Protein AF-0000000072532081 (afdb_homodimer)

Foldseek 3Di:
DLVVQLVVCVVLPHAALLQEPCNVVWKDFPQVFADPVCSCVNHHDDCVSQVPVVFDRDQQASRFQAQNPRGPVSDDGGMGTPPNVSNHRHNPHRHGDPSNVVSSCVSCVVVCVVPPPPD/DLVVQLVVCVVLPHAALQQEPCNVVWKDFPQVFADPVCSCVRHHDDCVSQVPVVFDRDQQASRFQAQNPRGPVSDDGGMGTPPNVSNHRHNPHRHGDPSNVVSSCVSCVVVVVVPPPPD

pLDDT: mean 88.51, std 17.24, range [28.3, 98.94]

Sequence (238 aa):
KRVIMHELGHAIGMVHEHQRYDRDNYITIVRENVRPAVLDQFKKFSRNVVDIGSVPYDYLSIMHYGKSFFSADGFSTTIRTNNPNYQDLIGRTEQLSFIDVKAVNLMYRCNGEEEQPEYKRVIMHELGHAIGMVHEHQRYDRDNYITIVRENVRPAVLDQFKKFSRNVVDIGSVPYDYLSIMHYGKSFFSADGFSTTIRTNNPNYQDLIGRTEQLSFIDVKAVNLMYRCNGEEEQPEY

Secondary structure (DSSP, 8-state):
-HHHHHHHHHHTTPPPGGGSTTGGGTEEE-GGGB-GGGGGGGPPPPTTT---TTS---TT-TTPPPTTTTBSSSSS-SEEESSGGGTTTTT---S--HHHHHHHHHHHHHHHSS-----/-HHHHHHHHHHTTPPPGGGSTTGGGTEEE-GGGB-GGGGGGGPPPPTTT---TTS---TT-TTPPPTTTTBSSSSS-SEEESSGGGTTTTT---S--HHHHHHHHHHHHHHHSS-----

Solvent-accessible surface area (backbone atoms only — not comparable to full-atom values): 13388 Å² total; per-residue (Å²): 108,42,56,52,52,33,49,50,38,48,72,75,66,52,66,50,47,69,21,37,61,68,29,74,80,46,37,42,74,36,64,91,32,34,31,76,94,52,52,72,79,62,49,62,43,58,62,80,78,58,67,50,84,82,56,74,91,50,67,50,22,43,44,20,64,35,27,30,52,64,18,65,80,68,66,44,61,19,42,44,43,68,54,66,87,43,39,88,42,25,40,64,38,60,49,76,32,74,64,44,51,51,46,51,47,54,63,46,46,69,60,41,70,71,62,59,74,84,120,108,40,55,54,51,33,49,50,38,48,72,74,64,52,66,51,47,70,22,38,61,68,28,74,81,47,37,42,74,36,65,90,31,34,32,76,93,53,51,72,79,62,50,63,42,58,61,81,76,58,67,50,83,82,55,74,91,53,65,48,21,42,44,18,63,35,27,31,52,64,17,65,80,68,67,43,60,19,41,42,41,69,54,68,88,42,39,88,43,25,38,64,40,60,49,76,30,74,64,44,51,52,45,51,48,52,64,46,46,69,58,43,71,70,62,58,76,85,122

Structure (mmCIF, N/CA/C/O backbone):
data_AF-0000000072532081-model_v1
#
loop_
_entity.id
_entity.type
_entity.pdbx_description
1 polymer Metalloendopeptidase
#
loop_
_atom_site.group_PDB
_atom_site.id
_atom_site.type_symbol
_atom_site.label_atom_id
_atom_site.label_alt_id
_atom_site.label_comp_id
_atom_site.label_asym_id
_atom_site.label_entity_id
_atom_site.label_seq_id
_atom_site.pdbx_PDB_ins_code
_atom_site.Cartn_x
_atom_site.Cartn_y
_atom_site.Cartn_z
_atom_site.occupancy
_atom_site.B_iso_or_equiv
_atom_site.auth_seq_id
_atom_site.auth_comp_id
_atom_site.auth_asym_id
_atom_site.auth_atom_id
_atom_site.pdbx_PDB_model_num
ATOM 1 N N . LYS A 1 1 ? 4.109 2.334 -10.383 1 78.75 1 LYS A N 1
ATOM 2 C CA . LYS A 1 1 ? 5.461 2.598 -9.898 1 78.75 1 LYS A CA 1
ATOM 3 C C . LYS A 1 1 ? 5.445 3.002 -8.43 1 78.75 1 LYS A C 1
ATOM 5 O O . LYS A 1 1 ? 6.148 2.406 -7.609 1 78.75 1 LYS A O 1
ATOM 10 N N . ARG A 1 2 ? 4.488 3.869 -8 1 90.69 2 ARG A N 1
ATOM 11 C CA . ARG A 1 2 ? 4.492 4.355 -6.625 1 90.69 2 ARG A CA 1
ATOM 12 C C . ARG A 1 2 ? 4.152 3.234 -5.648 1 90.69 2 ARG A C 1
ATOM 14 O O . ARG A 1 2 ? 4.734 3.15 -4.562 1 90.69 2 ARG A O 1
ATOM 21 N N . VAL A 1 3 ? 3.354 2.283 -6.105 1 93.38 3 VAL A N 1
ATOM 22 C CA . VAL A 1 3 ? 2.924 1.219 -5.207 1 93.38 3 VAL A CA 1
ATOM 23 C C . VAL A 1 3 ? 4.121 0.354 -4.82 1 93.38 3 VAL A C 1
ATOM 25 O O . VAL A 1 3 ? 4.27 -0.031 -3.658 1 93.38 3 VAL A O 1
ATOM 28 N N . ILE A 1 4 ? 4.953 0.148 -5.75 1 93 4 ILE A N 1
ATOM 29 C CA . ILE A 1 4 ? 6.109 -0.707 -5.512 1 93 4 ILE A CA 1
ATOM 30 C C . ILE A 1 4 ? 7.008 -0.076 -4.449 1 93 4 ILE A C 1
ATOM 32 O O . ILE A 1 4 ? 7.375 -0.729 -3.471 1 93 4 ILE A O 1
ATOM 36 N N . MET A 1 5 ? 7.344 1.197 -4.605 1 94.25 5 MET A N 1
ATOM 37 C CA . MET A 1 5 ? 8.219 1.893 -3.67 1 94.25 5 MET A CA 1
ATOM 38 C C . MET A 1 5 ? 7.559 2.035 -2.305 1 94.25 5 MET A C 1
ATOM 40 O O . MET A 1 5 ? 8.219 1.894 -1.271 1 94.25 5 MET A O 1
ATOM 44 N N . HIS A 1 6 ? 6.262 2.258 -2.279 1 96.62 6 HIS A N 1
ATOM 45 C CA . HIS A 1 6 ? 5.488 2.383 -1.049 1 96.62 6 HIS A CA 1
ATOM 46 C C . HIS A 1 6 ? 5.496 1.077 -0.259 1 96.62 6 HIS A C 1
ATOM 48 O O . HIS A 1 6 ? 5.785 1.075 0.94 1 96.62 6 HIS A O 1
ATOM 54 N N . GLU A 1 7 ? 5.355 -0.023 -0.985 1 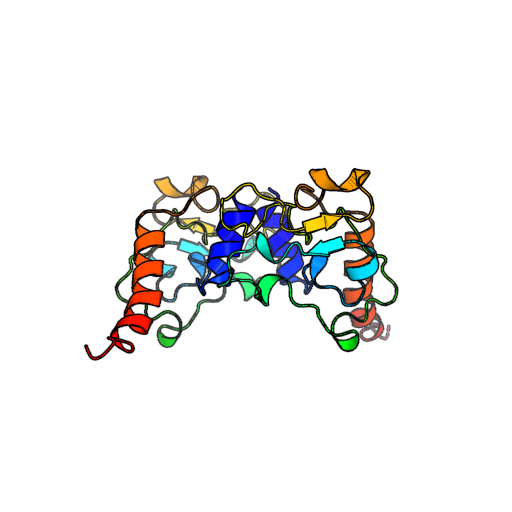95.56 7 GLU A N 1
ATOM 55 C CA . GLU A 1 7 ? 5.379 -1.334 -0.344 1 95.56 7 GLU A CA 1
ATOM 56 C C . GLU A 1 7 ? 6.781 -1.681 0.149 1 95.56 7 GLU A C 1
ATOM 58 O O . GLU A 1 7 ? 6.938 -2.32 1.19 1 95.56 7 GLU A O 1
ATOM 63 N N . LEU A 1 8 ? 7.828 -1.254 -0.619 1 93.56 8 LEU A N 1
ATOM 64 C CA . LEU A 1 8 ? 9.195 -1.46 -0.152 1 93.56 8 LEU A CA 1
ATOM 65 C C . LEU A 1 8 ? 9.445 -0.706 1.149 1 93.56 8 LEU A C 1
ATOM 67 O O . LEU A 1 8 ? 10.109 -1.217 2.049 1 93.56 8 LEU A O 1
ATOM 71 N N . GLY A 1 9 ? 8.891 0.501 1.266 1 93.81 9 GLY A N 1
ATOM 72 C CA . GLY A 1 9 ? 8.953 1.245 2.514 1 93.81 9 GLY A CA 1
ATOM 73 C C . GLY A 1 9 ? 8.336 0.499 3.684 1 93.81 9 GLY A C 1
ATOM 74 O O . GLY A 1 9 ? 8.961 0.371 4.742 1 93.81 9 GLY A O 1
ATOM 75 N N . HIS A 1 10 ? 7.141 -0.1 3.447 1 95 10 HIS A N 1
ATOM 76 C CA . HIS A 1 10 ? 6.512 -0.933 4.465 1 95 10 HIS A CA 1
ATOM 77 C C . HIS A 1 10 ? 7.391 -2.125 4.828 1 95 10 HIS A C 1
ATOM 79 O O . HIS A 1 10 ? 7.574 -2.43 6.008 1 95 10 HIS A O 1
ATOM 85 N N . ALA A 1 11 ? 7.957 -2.738 3.814 1 92.75 11 ALA A N 1
ATOM 86 C CA . ALA A 1 11 ? 8.727 -3.963 3.996 1 92.75 11 ALA A CA 1
ATOM 87 C C . ALA A 1 11 ? 9.969 -3.707 4.848 1 92.75 11 ALA A C 1
ATOM 89 O O . ALA A 1 11 ? 10.398 -4.578 5.609 1 92.75 11 ALA A O 1
ATOM 90 N N . ILE A 1 12 ? 10.492 -2.518 4.809 1 90.69 12 ILE A N 1
ATOM 91 C CA . ILE A 1 12 ? 11.734 -2.266 5.535 1 90.69 12 ILE A CA 1
ATOM 92 C C . ILE A 1 12 ? 11.43 -1.58 6.863 1 90.69 12 ILE A C 1
ATOM 94 O O . ILE A 1 12 ? 12.336 -1.146 7.57 1 90.69 12 ILE A O 1
ATOM 98 N N . GLY A 1 13 ? 10.164 -1.36 7.148 1 90.44 13 GLY A N 1
ATOM 99 C CA . GLY A 1 13 ? 9.797 -0.948 8.492 1 90.44 13 GLY A CA 1
ATOM 100 C C . GLY A 1 13 ? 9.352 0.502 8.57 1 90.44 13 GLY A C 1
ATOM 101 O O . GLY A 1 13 ? 9.094 1.019 9.664 1 90.44 13 GLY A O 1
ATOM 102 N N . MET A 1 14 ? 9.273 1.147 7.473 1 92.12 14 MET A N 1
ATOM 103 C CA . MET A 1 14 ? 8.805 2.531 7.512 1 92.12 14 MET A CA 1
ATOM 104 C C . MET A 1 14 ? 7.32 2.596 7.84 1 92.12 14 MET A C 1
ATOM 106 O O . MET A 1 14 ? 6.547 1.738 7.414 1 92.12 14 MET A O 1
ATOM 110 N N . VAL A 1 15 ? 6.949 3.65 8.586 1 93.56 15 VAL A N 1
ATOM 111 C CA . VAL A 1 15 ? 5.547 3.924 8.875 1 93.56 15 VAL A CA 1
ATOM 112 C C . VAL A 1 15 ? 5.043 5.055 7.98 1 93.56 15 VAL A C 1
ATOM 114 O O . VAL A 1 15 ? 5.84 5.77 7.367 1 93.56 15 VAL A O 1
ATOM 117 N N . HIS A 1 16 ? 3.742 5.137 7.898 1 97.12 16 HIS A N 1
ATOM 118 C CA . HIS A 1 16 ? 3.191 6.254 7.141 1 97.12 16 HIS A CA 1
ATOM 119 C C . HIS A 1 16 ? 3.596 7.59 7.758 1 97.12 16 HIS A C 1
ATOM 121 O O . HIS A 1 16 ? 3.527 7.758 8.977 1 97.12 16 HIS A O 1
ATOM 127 N N . GLU A 1 17 ? 3.916 8.5 6.906 1 97.25 17 GLU A N 1
ATOM 128 C CA . GLU A 1 17 ? 4.43 9.797 7.34 1 97.25 17 GLU A CA 1
ATOM 129 C C . GLU A 1 17 ? 3.383 10.57 8.141 1 97.25 17 GLU A C 1
ATOM 131 O O . GLU A 1 17 ? 3.688 11.125 9.195 1 97.25 17 GLU A O 1
ATOM 136 N N . HIS A 1 18 ? 2.125 10.5 7.719 1 98 18 HIS A N 1
ATOM 137 C CA . HIS A 1 18 ? 1.056 11.273 8.336 1 98 18 HIS A CA 1
ATOM 138 C C . HIS A 1 18 ? 0.699 10.719 9.711 1 98 18 HIS A C 1
ATOM 140 O O . HIS A 1 18 ? -0.065 11.336 10.461 1 98 18 HIS A O 1
ATOM 146 N N . GLN A 1 19 ? 1.275 9.594 10.086 1 97.31 19 GLN A N 1
ATOM 147 C CA . GLN A 1 19 ? 0.963 8.992 11.375 1 97.31 19 GLN A CA 1
ATOM 148 C C . GLN A 1 19 ? 2.049 9.297 12.406 1 97.31 19 GLN A C 1
ATOM 150 O O . GLN A 1 19 ? 1.982 8.836 13.539 1 97.31 19 GLN A O 1
ATOM 155 N N . ARG A 1 20 ? 3.029 9.992 12.016 1 95.25 20 ARG A N 1
ATOM 156 C CA . ARG A 1 20 ? 4.09 10.367 12.953 1 95.25 20 ARG A CA 1
ATOM 157 C C . ARG A 1 20 ? 3.52 11.086 14.164 1 95.25 20 ARG A C 1
ATOM 159 O O . ARG A 1 20 ? 2.525 11.805 14.062 1 95.25 20 ARG A O 1
ATOM 166 N N . TYR A 1 21 ? 4.246 10.938 15.273 1 93.88 21 TYR A N 1
ATOM 167 C CA . TYR A 1 21 ? 3.824 11.555 16.516 1 93.88 21 TYR A CA 1
ATOM 168 C C . TYR A 1 21 ? 3.803 13.078 16.391 1 93.88 21 TYR A C 1
ATOM 170 O O . TYR A 1 21 ? 3.004 13.75 17.047 1 93.88 21 TYR A O 1
ATOM 178 N N . ASP A 1 22 ? 4.645 13.68 15.57 1 94.38 22 ASP A N 1
ATOM 179 C CA . ASP A 1 22 ? 4.793 15.125 15.477 1 94.38 22 ASP A CA 1
ATOM 180 C C . ASP A 1 22 ? 4.047 15.672 14.258 1 94.38 22 ASP A C 1
ATOM 182 O O . ASP A 1 22 ? 4.234 16.828 13.883 1 94.38 22 ASP A O 1
ATOM 186 N N . ARG A 1 23 ? 3.182 14.859 13.656 1 96.56 23 ARG A N 1
ATOM 187 C CA . ARG A 1 23 ? 2.564 15.211 12.383 1 96.56 23 ARG A CA 1
ATOM 188 C C . ARG A 1 23 ? 1.685 16.453 12.523 1 96.56 23 ARG A C 1
ATOM 190 O O . ARG A 1 23 ? 1.489 17.188 11.555 1 96.56 23 ARG A O 1
ATOM 197 N N . ASP A 1 24 ? 1.196 16.797 13.75 1 97.56 24 ASP A N 1
ATOM 198 C CA . ASP A 1 24 ? 0.248 17.891 13.914 1 97.56 24 ASP A CA 1
ATOM 199 C C . ASP A 1 24 ? 0.931 19.25 13.711 1 97.56 24 ASP A C 1
ATOM 201 O O . ASP A 1 24 ? 0.261 20.266 13.539 1 97.56 24 ASP A O 1
ATOM 205 N N . ASN A 1 25 ? 2.234 19.188 13.703 1 97.69 25 ASN A N 1
ATOM 206 C CA . ASN A 1 25 ? 2.977 20.391 13.359 1 97.69 25 ASN A CA 1
ATOM 207 C C . ASN A 1 25 ? 3.012 20.609 11.852 1 97.69 25 ASN A C 1
ATOM 209 O O . ASN A 1 25 ? 3.379 21.703 11.391 1 97.69 25 ASN A O 1
ATOM 213 N N . TYR A 1 26 ? 2.486 19.672 11.07 1 98.56 26 TYR A N 1
ATOM 214 C CA . TYR A 1 26 ? 2.742 19.719 9.641 1 98.56 26 TYR A CA 1
ATOM 215 C C . TYR A 1 26 ? 1.456 19.516 8.852 1 98.56 26 TYR A C 1
ATOM 217 O O . TYR A 1 26 ? 1.327 19.984 7.719 1 98.56 26 TYR A O 1
ATOM 225 N N . ILE A 1 27 ? 0.578 18.75 9.43 1 98.88 27 ILE A N 1
ATOM 226 C CA . ILE A 1 27 ? -0.678 18.469 8.742 1 98.88 27 ILE A CA 1
ATOM 227 C C . ILE A 1 27 ? -1.833 18.516 9.742 1 98.88 27 ILE A C 1
ATOM 229 O O . ILE A 1 27 ? -1.616 18.453 10.953 1 98.88 27 ILE A O 1
ATOM 233 N N . THR A 1 28 ? -3.006 18.656 9.156 1 98.88 28 THR A N 1
ATOM 234 C CA . THR A 1 28 ? -4.273 18.547 9.875 1 98.88 28 THR A CA 1
ATOM 235 C C . THR A 1 28 ? -5.176 17.516 9.203 1 98.88 28 THR A C 1
ATOM 237 O O . THR A 1 28 ? -5.371 17.547 7.984 1 98.88 28 THR A O 1
ATOM 240 N N . ILE A 1 29 ? -5.637 16.609 9.984 1 98.81 29 ILE A N 1
ATOM 241 C CA . ILE A 1 29 ? -6.609 15.648 9.469 1 98.81 29 ILE A CA 1
ATOM 242 C C . ILE A 1 29 ? -8.008 16.266 9.492 1 98.81 29 ILE A C 1
ATOM 244 O O . ILE A 1 29 ? -8.469 16.719 10.547 1 98.81 29 ILE A O 1
ATOM 248 N N . VAL A 1 30 ? -8.633 16.312 8.344 1 98.75 30 VAL A N 1
ATOM 249 C CA . VAL A 1 30 ? -10.016 16.781 8.258 1 98.75 30 VAL A CA 1
ATOM 250 C C . VAL A 1 30 ? -10.969 15.602 8.469 1 98.75 30 VAL A C 1
ATOM 252 O O . VAL A 1 30 ? -11.523 15.062 7.508 1 98.75 30 VAL A O 1
ATOM 255 N N . ARG A 1 31 ? -11.234 15.336 9.68 1 98.12 31 ARG A N 1
ATOM 256 C CA . ARG A 1 31 ? -11.914 14.117 10.094 1 98.12 31 ARG A CA 1
ATOM 257 C C . ARG A 1 31 ? -13.312 14.039 9.508 1 98.12 31 ARG A C 1
ATOM 259 O O . ARG A 1 31 ? -13.797 12.945 9.18 1 98.12 31 ARG A O 1
ATOM 266 N N . GLU A 1 32 ? -13.992 15.156 9.266 1 98.12 32 GLU A N 1
ATOM 267 C CA . GLU A 1 32 ? -15.352 15.188 8.742 1 98.12 32 GLU A CA 1
ATOM 268 C C . GLU A 1 32 ? -15.406 14.641 7.316 1 98.12 32 GLU A C 1
ATOM 270 O O . GLU A 1 32 ? -16.469 14.227 6.848 1 98.12 32 GLU A O 1
ATOM 275 N N . ASN A 1 33 ? -14.258 14.68 6.703 1 98.5 33 ASN A N 1
ATOM 276 C CA . ASN A 1 33 ? -14.211 14.227 5.32 1 98.5 33 ASN A CA 1
ATOM 277 C C . ASN A 1 33 ? -13.781 12.758 5.227 1 98.5 33 ASN A C 1
ATOM 279 O O . ASN A 1 33 ? -13.82 12.164 4.148 1 98.5 33 ASN A O 1
ATOM 283 N N . VAL A 1 34 ? -13.383 12.172 6.324 1 98.06 34 VAL A N 1
ATOM 284 C CA . VAL A 1 34 ? -12.875 10.805 6.332 1 98.06 34 VAL A CA 1
ATOM 285 C C . VAL A 1 34 ? -14.031 9.828 6.508 1 98.06 34 VAL A C 1
ATOM 287 O O . VAL A 1 34 ? -14.945 10.078 7.293 1 98.06 34 VAL A O 1
ATOM 290 N N . ARG A 1 35 ? -13.984 8.758 5.723 1 94.25 35 ARG A N 1
ATOM 291 C CA . ARG A 1 35 ? -14.922 7.664 5.98 1 94.25 35 ARG A CA 1
ATOM 292 C C . ARG A 1 35 ? -14.805 7.18 7.422 1 94.25 35 ARG A C 1
ATOM 294 O O . ARG A 1 35 ? -13.719 6.836 7.883 1 94.25 35 ARG A O 1
ATOM 301 N N . PRO A 1 36 ? -15.883 7.121 8.141 1 94.56 36 PRO A N 1
ATOM 302 C CA . PRO A 1 36 ? -15.82 6.789 9.562 1 94.56 36 PRO A CA 1
ATOM 303 C C . PRO A 1 36 ? -15.156 5.438 9.828 1 94.56 36 PRO A C 1
ATOM 305 O O . PRO A 1 36 ? -14.391 5.297 10.789 1 94.56 36 PRO A O 1
ATOM 308 N N . ALA A 1 37 ? -15.336 4.48 8.953 1 91.62 37 ALA A N 1
ATOM 309 C CA . ALA A 1 37 ? -14.883 3.107 9.164 1 91.62 37 ALA A CA 1
ATOM 310 C C . ALA A 1 37 ? -13.359 3.016 9.109 1 91.62 37 ALA A C 1
ATOM 312 O O . ALA A 1 37 ? -12.773 2.018 9.539 1 91.62 37 ALA A O 1
ATOM 313 N N . VAL A 1 38 ? -12.758 4.121 8.609 1 95.75 38 VAL A N 1
ATOM 314 C CA . VAL A 1 38 ? -11.312 3.986 8.406 1 95.75 38 VAL A CA 1
ATOM 315 C C . VAL A 1 38 ? -10.586 5.141 9.094 1 95.75 38 VAL A C 1
ATOM 317 O O . VAL A 1 38 ? -9.469 5.492 8.719 1 95.75 38 VAL A O 1
ATOM 320 N N . LEU A 1 39 ? -11.164 5.746 10.055 1 96.69 39 LEU A N 1
ATOM 321 C CA . LEU A 1 39 ? -10.562 6.855 10.789 1 96.69 39 LEU A CA 1
ATOM 322 C C . LEU A 1 39 ? -9.273 6.418 11.477 1 96.69 39 LEU A C 1
ATOM 324 O O . LEU A 1 39 ? -8.359 7.219 11.656 1 96.69 39 LEU A O 1
ATOM 328 N N . ASP A 1 40 ? -9.18 5.16 11.789 1 96.06 40 ASP A N 1
ATOM 329 C CA . ASP A 1 40 ? -8.008 4.633 12.477 1 96.06 40 ASP A CA 1
ATOM 330 C C . ASP A 1 40 ? -6.766 4.715 11.594 1 96.06 40 ASP A C 1
ATOM 332 O O . ASP A 1 40 ? -5.641 4.668 12.094 1 96.06 40 ASP A O 1
ATOM 336 N N . GLN A 1 41 ? -6.965 4.828 10.328 1 97.12 41 GLN A N 1
ATOM 337 C CA . GLN A 1 41 ? -5.852 4.961 9.391 1 97.12 41 GLN A CA 1
ATOM 338 C C . GLN A 1 41 ? -5.113 6.277 9.602 1 97.12 41 GLN A C 1
ATOM 340 O O . GLN A 1 41 ? -4.016 6.473 9.07 1 97.12 41 GLN A O 1
ATOM 345 N N . PHE A 1 42 ? -5.652 7.156 10.422 1 98.19 42 PHE A N 1
ATOM 346 C CA . PHE A 1 42 ? -5.051 8.469 10.641 1 98.19 42 PHE A CA 1
ATOM 347 C C . PHE A 1 42 ? -4.59 8.617 12.086 1 98.19 42 PHE A C 1
ATOM 349 O O . PHE A 1 42 ? -4.223 9.711 12.516 1 98.19 42 PHE A O 1
ATOM 356 N N . LYS A 1 43 ? -4.594 7.547 12.82 1 97.06 43 LYS A N 1
ATOM 357 C CA . LYS A 1 43 ? -4.102 7.594 14.195 1 97.06 43 LYS A CA 1
ATOM 358 C C . LYS A 1 43 ? -2.592 7.812 14.227 1 97.06 43 LYS A C 1
ATOM 360 O O . LYS A 1 43 ? -1.859 7.27 13.398 1 97.06 43 LYS A O 1
ATOM 365 N N . LYS A 1 44 ? -2.148 8.5 15.281 1 95.88 44 LYS A N 1
ATOM 366 C CA . LYS A 1 44 ? -0.723 8.766 15.445 1 95.88 44 LYS A CA 1
ATOM 367 C C . LYS A 1 44 ? -0.035 7.613 16.172 1 95.88 44 LYS A C 1
ATOM 369 O O . LYS A 1 44 ? -0.635 6.973 17.047 1 95.88 44 LYS A O 1
ATOM 374 N N . PHE A 1 45 ? 1.151 7.496 15.758 1 92.69 45 PHE A N 1
ATOM 375 C CA . PHE A 1 45 ? 2.016 6.641 16.562 1 92.69 45 PHE A CA 1
ATOM 376 C C . PHE A 1 45 ? 2.578 7.406 17.75 1 92.69 45 PHE A C 1
ATOM 378 O O . PHE A 1 45 ? 2.695 8.633 17.719 1 92.69 45 PHE A O 1
ATOM 385 N N . SER A 1 46 ? 2.863 6.637 18.781 1 88.31 46 SER A N 1
ATOM 386 C CA . SER A 1 46 ? 3.555 7.234 19.906 1 88.31 46 SER A CA 1
ATOM 387 C C . SER A 1 46 ? 5.012 7.531 19.578 1 88.31 46 SER A C 1
ATOM 389 O O . SER A 1 46 ? 5.555 6.996 18.609 1 88.31 46 SER A O 1
ATOM 391 N N . ARG A 1 47 ? 5.625 8.336 20.312 1 83.44 47 ARG A N 1
ATOM 392 C CA . ARG A 1 47 ? 7.008 8.742 20.094 1 83.44 47 ARG A CA 1
ATOM 393 C C . ARG A 1 47 ? 7.945 7.543 20.125 1 83.44 47 ARG A C 1
ATOM 395 O O . ARG A 1 47 ? 8.969 7.523 19.438 1 83.44 47 ARG A O 1
ATOM 402 N N . ASN A 1 48 ? 7.711 6.543 20.812 1 73.25 48 ASN A N 1
ATOM 403 C CA . ASN A 1 48 ? 8.594 5.398 21 1 73.25 48 ASN A CA 1
ATOM 404 C C . ASN A 1 48 ? 8.609 4.496 19.766 1 73.25 48 ASN A C 1
ATOM 406 O O . ASN A 1 48 ? 9.555 3.734 19.562 1 73.25 48 ASN A O 1
ATOM 410 N N . VAL A 1 49 ? 7.676 4.535 18.984 1 60.06 49 VAL A N 1
ATOM 411 C CA . VAL A 1 49 ? 7.582 3.637 17.844 1 60.06 49 VAL A CA 1
ATOM 412 C C . VAL A 1 49 ? 8.508 4.121 16.719 1 60.06 49 VAL A C 1
ATOM 414 O O . VAL A 1 49 ? 9.109 3.311 16.016 1 60.06 49 VAL A O 1
ATOM 417 N N . VAL A 1 50 ? 8.555 5.371 16.562 1 58 50 VAL A N 1
ATOM 418 C CA . VAL A 1 50 ? 9.391 5.855 15.469 1 58 50 VAL A CA 1
ATOM 419 C C . VAL A 1 50 ? 10.477 6.777 16.016 1 58 50 VAL A C 1
ATOM 421 O O . VAL A 1 50 ? 10.195 7.91 16.406 1 58 50 VAL A O 1
ATOM 424 N N . ASP A 1 51 ? 11.211 6.227 16.859 1 53.09 51 ASP A N 1
ATOM 425 C CA . ASP A 1 51 ? 12.234 7.121 17.391 1 53.09 51 ASP A CA 1
ATOM 426 C C . ASP A 1 51 ? 13.164 7.617 16.281 1 53.09 51 ASP A C 1
ATOM 428 O O . ASP A 1 51 ? 14.305 7.172 16.172 1 53.09 51 ASP A O 1
ATOM 432 N N . ILE A 1 52 ? 12.523 7.957 15.195 1 58.12 52 ILE A N 1
ATOM 433 C CA . ILE A 1 52 ? 13.516 8.523 14.289 1 58.12 52 ILE A CA 1
ATOM 434 C C . ILE A 1 52 ? 13.781 9.977 14.656 1 58.12 52 ILE A C 1
ATOM 436 O O . ILE A 1 52 ? 13.469 10.891 13.891 1 58.12 52 ILE A O 1
ATOM 440 N N . GLY A 1 53 ? 13.828 10.25 15.922 1 58.91 53 GLY A N 1
ATOM 441 C CA . GLY A 1 53 ? 13.945 11.617 16.422 1 58.91 53 GLY A CA 1
ATOM 442 C C . GLY A 1 53 ? 14.852 12.484 15.578 1 58.91 53 GLY A C 1
ATOM 443 O O . GLY A 1 53 ? 14.688 13.703 15.531 1 58.91 53 GLY A O 1
ATOM 444 N N . SER A 1 54 ? 15.547 11.82 14.703 1 76.38 54 SER A N 1
ATOM 445 C CA . SER A 1 54 ? 16.469 12.719 14.016 1 76.38 54 SER A CA 1
ATOM 446 C C . SER A 1 54 ? 16.031 12.953 12.57 1 76.38 54 SER A C 1
ATOM 448 O O . SER A 1 54 ? 16.625 13.766 11.859 1 76.38 54 SER A O 1
ATOM 450 N N . VAL A 1 55 ? 14.93 12.461 12.188 1 89.38 55 VAL A N 1
ATOM 451 C CA . VAL A 1 55 ? 14.508 12.648 10.805 1 89.38 55 VAL A CA 1
ATOM 452 C C . VAL A 1 55 ? 13.336 13.625 10.75 1 89.38 55 VAL A C 1
ATOM 454 O O . VAL A 1 55 ? 12.336 13.43 11.445 1 89.38 55 VAL A O 1
ATOM 457 N N . PRO A 1 56 ? 13.477 14.711 9.977 1 93.56 56 PRO A N 1
ATOM 458 C CA . PRO A 1 56 ? 12.375 15.68 9.898 1 93.56 56 PRO A CA 1
ATOM 459 C C . PRO A 1 56 ? 11.148 15.117 9.18 1 93.56 56 PRO A C 1
ATOM 461 O O . PRO A 1 56 ? 11.25 14.141 8.445 1 93.56 56 PRO A O 1
ATOM 464 N N . TYR A 1 57 ? 10.039 15.742 9.5 1 96.38 57 TYR A N 1
ATOM 465 C CA . TYR A 1 57 ? 8.828 15.406 8.766 1 96.38 57 TYR A CA 1
ATOM 466 C C . TYR A 1 57 ? 9.008 15.641 7.27 1 96.38 57 TYR A C 1
ATOM 468 O O . TYR A 1 57 ? 9.57 16.656 6.859 1 96.38 57 TYR A O 1
ATOM 476 N N . ASP A 1 58 ? 8.484 14.727 6.414 1 98.06 58 ASP A N 1
ATOM 477 C CA . ASP A 1 58 ? 8.734 14.758 4.977 1 98.06 58 ASP A CA 1
ATOM 478 C C . ASP A 1 58 ? 7.422 14.734 4.191 1 98.06 58 ASP A C 1
ATOM 480 O O . ASP A 1 58 ? 6.871 13.664 3.926 1 98.06 58 ASP A O 1
ATOM 484 N N . TYR A 1 59 ? 7 15.922 3.689 1 98.69 59 TYR A N 1
ATOM 485 C CA . TYR A 1 59 ? 5.793 16 2.873 1 98.69 59 TYR A CA 1
ATOM 486 C C . TYR A 1 59 ? 5.922 15.133 1.626 1 98.69 59 TYR A C 1
ATOM 488 O O . TYR A 1 59 ? 4.922 14.664 1.083 1 98.69 59 TYR A O 1
ATOM 496 N N . LEU A 1 60 ? 7.082 14.875 1.236 1 98.31 60 LEU A N 1
ATOM 497 C CA . LEU A 1 60 ? 7.309 14.203 -0.038 1 98.31 60 LEU A CA 1
ATOM 498 C C . LEU A 1 60 ? 7.68 12.742 0.18 1 98.31 60 LEU A C 1
ATOM 500 O O . LEU A 1 60 ? 8.133 12.062 -0.749 1 98.31 60 LEU A O 1
ATOM 504 N N . SER A 1 61 ? 7.504 12.297 1.389 1 98.19 61 SER A N 1
ATOM 505 C CA . SER A 1 61 ? 7.781 10.891 1.684 1 98.19 61 SER A CA 1
ATOM 506 C C . SER A 1 61 ? 6.949 9.969 0.802 1 98.19 61 SER A C 1
ATOM 508 O O . SER A 1 61 ? 5.758 10.203 0.595 1 98.19 61 SER A O 1
ATOM 510 N N . ILE A 1 62 ? 7.578 8.906 0.349 1 97.69 62 ILE A N 1
ATOM 511 C CA . ILE A 1 62 ? 6.898 7.844 -0.383 1 97.69 62 ILE A CA 1
ATOM 512 C C . ILE A 1 62 ? 5.812 7.223 0.497 1 97.69 62 ILE A C 1
ATOM 514 O O . ILE A 1 62 ? 4.895 6.574 -0.006 1 97.69 62 ILE A O 1
ATOM 518 N N . MET A 1 63 ? 5.902 7.492 1.796 1 97.94 63 MET A N 1
ATOM 519 C CA . MET A 1 63 ? 4.988 6.871 2.75 1 97.94 63 MET A CA 1
ATOM 520 C C . MET A 1 63 ? 3.859 7.824 3.125 1 97.94 63 MET A C 1
ATOM 522 O O . MET A 1 63 ? 3.051 7.523 4.004 1 97.94 63 MET A O 1
ATOM 526 N N . HIS A 1 64 ? 3.793 8.945 2.535 1 98.5 64 HIS A N 1
ATOM 527 C CA . HIS A 1 64 ? 2.725 9.891 2.832 1 98.5 64 HIS A CA 1
ATOM 528 C C . HIS A 1 64 ? 1.473 9.586 2.02 1 98.5 64 HIS A C 1
ATOM 530 O O . HIS A 1 64 ? 1.556 9.336 0.815 1 98.5 64 HIS A O 1
ATOM 536 N N . TYR A 1 65 ? 0.361 9.625 2.74 1 98.25 65 TYR A N 1
ATOM 537 C CA . TYR A 1 65 ? -0.908 9.562 2.021 1 98.25 65 TYR A CA 1
ATOM 538 C C . TYR A 1 65 ? -1.133 10.828 1.203 1 98.25 65 TYR A C 1
ATOM 540 O O . TYR A 1 65 ? -0.567 11.875 1.508 1 98.25 65 TYR A O 1
ATOM 548 N N . GLY A 1 66 ? -2.008 10.609 0.193 1 97.56 66 GLY A N 1
ATOM 549 C CA . GLY A 1 66 ? -2.451 11.773 -0.56 1 97.56 66 GLY A CA 1
ATOM 550 C C . GLY A 1 66 ? -3.51 12.586 0.164 1 97.56 66 GLY A C 1
ATOM 551 O O . GLY A 1 66 ? -4.074 12.125 1.161 1 97.56 66 GLY A O 1
ATOM 552 N N . LYS A 1 67 ? -3.779 13.688 -0.393 1 98.31 67 LYS A N 1
ATOM 553 C CA . LYS A 1 67 ? -4.594 14.688 0.293 1 98.31 67 LYS A CA 1
ATOM 554 C C . LYS A 1 67 ? -6.047 14.234 0.396 1 98.31 67 LYS A C 1
ATOM 556 O O . LYS A 1 67 ? -6.801 14.742 1.231 1 98.31 67 LYS A O 1
ATOM 561 N N . SER A 1 68 ? -6.504 13.281 -0.49 1 97.44 68 SER A N 1
ATOM 562 C CA . SER A 1 68 ? -7.91 12.891 -0.474 1 97.44 68 SER A CA 1
ATOM 563 C C . SER A 1 68 ? -8.07 11.414 -0.129 1 97.44 68 SER A C 1
ATOM 565 O O . SER A 1 68 ? -9.156 10.852 -0.303 1 97.44 68 SER A O 1
ATOM 567 N N . PHE A 1 69 ? -6.992 10.789 0.3 1 97.38 69 PHE A N 1
ATOM 568 C CA . PHE A 1 69 ? -7.051 9.367 0.636 1 97.38 69 PHE A CA 1
ATOM 569 C C . PHE A 1 69 ? -8.133 9.102 1.678 1 97.38 69 PHE A C 1
ATOM 571 O O . PHE A 1 69 ? -8.234 9.828 2.67 1 97.38 69 PHE A O 1
ATOM 578 N N . PHE A 1 70 ? -9.023 8.133 1.444 1 96.88 70 PHE A N 1
ATOM 579 C CA . PHE A 1 70 ? -10.039 7.625 2.363 1 96.88 70 PHE A CA 1
ATOM 580 C C . PHE A 1 70 ? -11.148 8.648 2.559 1 96.88 70 PHE A C 1
ATOM 582 O O . PHE A 1 70 ? -11.852 8.617 3.572 1 96.88 70 PHE A O 1
ATOM 589 N N . SER A 1 71 ? -11.266 9.57 1.661 1 97.56 71 SER A N 1
ATOM 590 C CA . SER A 1 71 ? -12.391 10.5 1.73 1 97.56 71 SER A CA 1
ATOM 591 C C . SER A 1 71 ? -13.719 9.773 1.528 1 97.56 71 SER A C 1
ATOM 593 O O . SER A 1 71 ? -13.789 8.797 0.776 1 97.56 71 SER A O 1
ATOM 595 N N . ALA A 1 72 ? -14.719 10.281 2.129 1 95.69 72 ALA A N 1
ATOM 596 C CA . ALA A 1 72 ? -16.047 9.68 2.055 1 95.69 72 ALA A CA 1
ATOM 597 C C . ALA A 1 72 ? -16.641 9.805 0.649 1 95.69 72 ALA A C 1
ATOM 599 O O . ALA A 1 72 ? -17.359 8.922 0.186 1 95.69 72 ALA A O 1
ATOM 600 N N . ASP A 1 73 ? -16.312 10.875 -0.043 1 95.44 73 ASP A N 1
ATOM 601 C CA . ASP A 1 73 ? -16.891 11.141 -1.357 1 95.44 73 ASP A CA 1
ATOM 602 C C . ASP A 1 73 ? -15.859 10.906 -2.465 1 95.44 73 ASP A C 1
ATOM 604 O O . ASP A 1 73 ? -16.125 11.172 -3.637 1 95.44 73 ASP A O 1
ATOM 608 N N . GLY A 1 74 ? -14.703 10.523 -2.156 1 92 74 GLY A N 1
ATOM 609 C CA . GLY A 1 74 ? -13.688 10.164 -3.139 1 92 74 GLY A CA 1
ATOM 610 C C . GLY A 1 74 ? -12.875 11.352 -3.611 1 92 74 GLY A C 1
ATOM 611 O O . GLY A 1 74 ? -11.898 11.188 -4.348 1 92 74 GLY A O 1
ATOM 612 N N . PHE A 1 75 ? -13.211 12.641 -3.107 1 94.81 75 PHE A N 1
ATOM 613 C CA . PHE A 1 75 ? -12.484 13.766 -3.691 1 94.81 75 PHE A CA 1
ATOM 614 C C . PHE A 1 75 ? -12.172 14.812 -2.633 1 94.81 75 PHE A C 1
ATOM 616 O O . PHE A 1 75 ? -11.281 15.648 -2.828 1 94.81 75 PHE A O 1
ATOM 623 N N 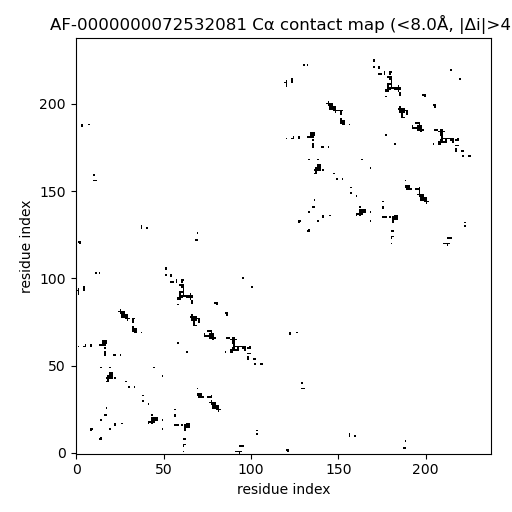. SER A 1 76 ? -12.875 14.766 -1.511 1 98.19 76 SER A N 1
ATOM 624 C CA . SER A 1 76 ? -12.688 15.781 -0.481 1 98.19 76 SER A CA 1
ATOM 625 C C . SER A 1 76 ? -11.328 15.641 0.198 1 98.19 76 SER A C 1
ATOM 627 O O . SER A 1 76 ? -10.789 14.531 0.28 1 98.19 76 SER A O 1
ATOM 629 N N . THR A 1 77 ? -10.789 16.75 0.669 1 98.62 77 THR A N 1
ATOM 630 C CA . THR A 1 77 ? -9.508 16.766 1.373 1 98.62 77 THR A CA 1
ATOM 631 C C . THR A 1 77 ? -9.641 16.094 2.738 1 98.62 77 THR A C 1
ATOM 633 O O . THR A 1 77 ? -10.5 16.469 3.539 1 98.62 77 THR A O 1
ATOM 636 N N . THR A 1 78 ? -8.781 15.109 2.973 1 98.81 78 THR A N 1
ATOM 637 C CA . THR A 1 78 ? -8.742 14.469 4.281 1 98.81 78 THR A CA 1
ATOM 638 C C . THR A 1 78 ? -7.48 14.867 5.043 1 98.81 78 THR A C 1
ATOM 640 O O . THR A 1 78 ? -7.453 14.82 6.273 1 98.81 78 THR A O 1
ATOM 643 N N . ILE A 1 79 ? -6.465 15.258 4.293 1 98.88 79 ILE A N 1
ATOM 644 C CA . ILE A 1 79 ? -5.223 15.742 4.895 1 98.88 79 ILE A CA 1
ATOM 645 C C . ILE A 1 79 ? -4.898 17.141 4.367 1 98.88 79 ILE A C 1
ATOM 647 O O . ILE A 1 79 ? -4.629 17.312 3.178 1 98.88 79 ILE A O 1
ATOM 651 N N . ARG A 1 80 ? -4.949 18.047 5.266 1 98.94 80 ARG A N 1
ATOM 652 C CA . ARG A 1 80 ? -4.555 19.422 4.945 1 98.94 80 ARG A CA 1
ATOM 653 C C . ARG A 1 80 ? -3.135 19.703 5.426 1 98.94 80 ARG A C 1
ATOM 655 O O . ARG A 1 80 ? -2.826 19.531 6.605 1 98.94 80 ARG A O 1
ATOM 662 N N . THR A 1 81 ? -2.314 20.141 4.516 1 98.94 81 THR A N 1
ATOM 663 C CA . THR A 1 81 ? -0.956 20.5 4.91 1 98.94 81 THR A CA 1
ATOM 664 C C . THR A 1 81 ? -0.913 21.906 5.5 1 98.94 81 THR A C 1
ATOM 666 O O . THR A 1 81 ? -1.61 22.797 5.027 1 98.94 81 THR A O 1
ATOM 669 N N . ASN A 1 82 ? -0.094 22.047 6.52 1 98.75 82 ASN A N 1
ATOM 670 C CA . ASN A 1 82 ? 0.082 23.375 7.09 1 98.75 82 ASN A CA 1
ATOM 671 C C . ASN A 1 82 ? 0.803 24.312 6.121 1 98.75 82 ASN A C 1
ATOM 673 O O . ASN A 1 82 ? 0.551 25.516 6.109 1 98.75 82 ASN A O 1
ATOM 677 N N . ASN A 1 83 ? 1.708 23.797 5.395 1 98.62 83 ASN A N 1
ATOM 678 C CA . ASN A 1 83 ? 2.293 24.5 4.254 1 98.62 83 ASN A CA 1
ATOM 679 C C . ASN A 1 83 ? 1.521 24.219 2.967 1 98.62 83 ASN A C 1
ATOM 681 O O . ASN A 1 83 ? 1.613 23.109 2.41 1 98.62 83 ASN A O 1
ATOM 685 N N . PRO A 1 84 ? 0.822 25.188 2.453 1 98.31 84 PRO A N 1
ATOM 686 C CA . PRO A 1 84 ? -0.078 24.953 1.321 1 98.31 84 PRO A CA 1
ATOM 687 C C . PRO A 1 84 ? 0.665 24.547 0.051 1 98.31 84 PRO A C 1
ATOM 689 O O . PRO A 1 84 ? 0.068 23.953 -0.855 1 98.31 84 PRO A O 1
ATOM 692 N N . ASN A 1 85 ? 1.897 24.844 0.037 1 98.44 85 ASN A N 1
ATOM 693 C CA . ASN A 1 85 ? 2.678 24.5 -1.148 1 98.44 85 ASN A CA 1
ATOM 694 C C . ASN A 1 85 ? 2.791 23 -1.335 1 98.44 85 ASN A C 1
ATOM 696 O O . ASN A 1 85 ? 3.125 22.531 -2.424 1 98.44 85 ASN A O 1
ATOM 700 N N . TYR A 1 86 ? 2.498 22.234 -0.296 1 98.75 86 TYR A N 1
ATOM 701 C CA . TYR A 1 86 ? 2.662 20.781 -0.355 1 98.75 86 TYR A CA 1
ATOM 702 C C . TYR A 1 86 ? 1.316 20.078 -0.506 1 98.75 86 TYR A C 1
ATOM 704 O O . TYR A 1 86 ? 1.257 18.859 -0.661 1 98.75 86 TYR A O 1
ATOM 712 N N . GLN A 1 87 ? 0.265 20.859 -0.566 1 98.75 87 GLN A N 1
ATOM 713 C CA . GLN A 1 87 ? -1.078 20.297 -0.497 1 98.75 87 GLN A CA 1
ATOM 714 C C . GLN A 1 87 ? -1.332 19.344 -1.661 1 98.75 87 GLN A C 1
ATOM 716 O O . GLN A 1 87 ? -1.915 18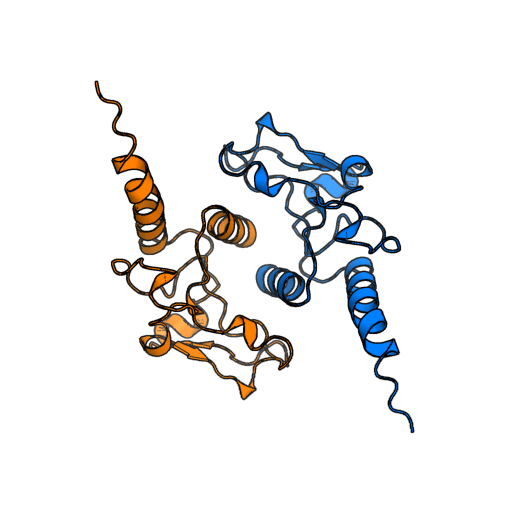.266 -1.477 1 98.75 87 GLN A O 1
ATOM 721 N N . ASP A 1 88 ? -0.853 19.703 -2.832 1 98 88 ASP A N 1
ATOM 722 C CA . ASP A 1 88 ? -1.118 18.906 -4.016 1 98 88 ASP A CA 1
ATOM 723 C C . ASP A 1 88 ? 0.028 17.922 -4.285 1 98 88 ASP A C 1
ATOM 725 O O . ASP A 1 88 ? 0.005 17.188 -5.273 1 98 88 ASP A O 1
ATOM 729 N N . LEU A 1 89 ? 1.026 17.875 -3.385 1 98.06 89 LEU A N 1
ATOM 730 C CA . LEU A 1 89 ? 2.219 17.078 -3.631 1 98.06 89 LEU A CA 1
ATOM 731 C C . LEU A 1 89 ? 2.227 15.836 -2.746 1 98.06 89 LEU A C 1
ATOM 733 O O . LEU A 1 89 ? 2.777 14.797 -3.129 1 98.06 89 LEU A O 1
ATOM 737 N N . ILE A 1 90 ? 1.642 15.898 -1.584 1 98.5 90 ILE A N 1
ATOM 738 C CA . ILE A 1 90 ? 1.658 14.75 -0.687 1 98.5 90 ILE A CA 1
ATOM 739 C C . ILE A 1 90 ? 1.014 13.547 -1.376 1 98.5 90 ILE A C 1
ATOM 741 O O . ILE A 1 90 ? 0.016 13.695 -2.086 1 98.5 90 ILE A O 1
ATOM 745 N N . GLY A 1 91 ? 1.625 12.438 -1.183 1 97.38 91 GLY A N 1
ATOM 746 C CA . GLY A 1 91 ? 1.082 11.18 -1.674 1 97.38 91 GLY A CA 1
ATOM 747 C C . GLY A 1 91 ? 1.279 10.992 -3.166 1 97.38 91 GLY A C 1
ATOM 748 O O . GLY A 1 91 ? 0.723 10.062 -3.756 1 97.38 91 GLY A O 1
ATOM 749 N N . ARG A 1 92 ? 2.084 11.758 -3.822 1 95.56 92 ARG A N 1
ATOM 750 C CA . ARG A 1 92 ? 2.209 11.664 -5.273 1 95.56 92 ARG A CA 1
ATOM 751 C C . ARG A 1 92 ? 3.643 11.344 -5.68 1 95.56 92 ARG A C 1
ATOM 753 O O . ARG A 1 92 ? 3.912 11.055 -6.848 1 95.56 92 ARG A O 1
ATOM 760 N N . THR A 1 93 ? 4.547 11.391 -4.672 1 95.5 93 THR A N 1
ATOM 761 C CA . THR A 1 93 ? 5.941 11.109 -4.992 1 95.5 93 THR A CA 1
ATOM 762 C C . THR A 1 93 ? 6.109 9.656 -5.434 1 95.5 93 THR A C 1
ATOM 764 O O . THR A 1 93 ? 5.508 8.75 -4.852 1 95.5 93 THR A O 1
ATOM 767 N N . GLU A 1 94 ? 6.996 9.469 -6.438 1 94.38 94 GLU A N 1
ATOM 768 C CA . GLU A 1 94 ? 7.105 8.141 -7.031 1 94.38 94 GLU A CA 1
ATOM 769 C C . GLU A 1 94 ? 8.406 7.457 -6.613 1 94.38 94 GLU A C 1
ATOM 771 O O . GLU A 1 94 ? 8.625 6.285 -6.934 1 94.38 94 GLU A O 1
ATOM 776 N N . GLN A 1 95 ? 9.266 8.258 -5.961 1 94.06 95 GLN A N 1
ATOM 777 C CA . GLN A 1 95 ? 10.547 7.727 -5.508 1 94.06 95 GLN A CA 1
ATOM 778 C C . GLN A 1 95 ? 10.828 8.141 -4.066 1 94.06 95 GLN A C 1
ATOM 780 O O . GLN A 1 95 ? 10.172 9.031 -3.527 1 94.06 95 GLN A O 1
ATOM 785 N N . LEU A 1 96 ? 11.789 7.516 -3.543 1 95.75 96 LEU A N 1
ATOM 786 C CA . LEU A 1 96 ? 12.219 7.906 -2.203 1 95.75 96 LEU A CA 1
ATOM 787 C C . LEU A 1 96 ? 12.773 9.328 -2.199 1 95.75 96 LEU A C 1
ATOM 789 O O . LEU A 1 96 ? 13.602 9.672 -3.041 1 95.75 96 LEU A O 1
ATOM 793 N N . SER A 1 97 ? 12.289 10.07 -1.287 1 97.31 97 SER A N 1
ATOM 794 C CA . SER A 1 97 ? 12.883 11.391 -1.092 1 97.31 97 SER A CA 1
ATOM 795 C C . SER A 1 97 ? 14.242 11.281 -0.406 1 97.31 97 SER A C 1
ATOM 797 O O . SER A 1 97 ? 14.633 10.203 0.049 1 97.31 97 SER A O 1
ATOM 799 N N . PHE A 1 98 ? 14.938 12.453 -0.339 1 95.62 98 PHE A N 1
ATOM 800 C CA . PHE A 1 98 ? 16.203 12.492 0.392 1 95.62 98 PHE A CA 1
ATOM 801 C C . PHE A 1 98 ? 15.984 12.141 1.859 1 95.62 98 PHE A C 1
ATOM 803 O O . PHE A 1 98 ? 16.766 11.391 2.445 1 95.62 98 PHE A O 1
ATOM 810 N N . ILE A 1 99 ? 14.945 12.594 2.414 1 95.94 99 ILE A N 1
ATOM 811 C CA . ILE A 1 99 ? 14.648 12.367 3.824 1 95.94 99 ILE A CA 1
ATOM 812 C C . ILE A 1 99 ? 14.25 10.906 4.039 1 95.94 99 ILE A C 1
ATOM 814 O O . ILE A 1 99 ? 14.602 10.305 5.059 1 95.94 99 ILE A O 1
ATOM 818 N N . ASP A 1 100 ? 13.57 10.32 3.072 1 96 100 ASP A N 1
ATOM 819 C CA . ASP A 1 100 ? 13.289 8.891 3.131 1 96 100 ASP A CA 1
ATOM 820 C C . ASP A 1 100 ? 14.586 8.078 3.215 1 96 100 ASP A C 1
ATOM 822 O O . ASP A 1 100 ? 14.695 7.16 4.031 1 96 100 ASP A O 1
ATOM 826 N N . VAL A 1 101 ? 15.469 8.414 2.375 1 94.19 101 VAL A N 1
ATOM 827 C CA . VAL A 1 101 ? 16.734 7.699 2.33 1 94.19 101 VAL A CA 1
ATOM 828 C C . VAL A 1 101 ? 17.469 7.848 3.666 1 94.19 101 VAL A C 1
ATOM 830 O O . VAL A 1 101 ? 18 6.875 4.199 1 94.19 101 VAL A O 1
ATOM 833 N N . LYS A 1 102 ? 17.438 9 4.215 1 91.62 102 LYS A N 1
ATOM 834 C CA . LYS A 1 102 ? 18.047 9.25 5.523 1 91.62 102 LYS A CA 1
ATOM 835 C C . LYS A 1 102 ? 17.391 8.391 6.602 1 91.62 102 LYS A C 1
ATOM 837 O O . LYS A 1 102 ? 18.078 7.809 7.441 1 91.62 102 LYS A O 1
ATOM 842 N N . ALA A 1 103 ? 16.125 8.305 6.547 1 90.31 103 ALA A N 1
ATOM 843 C CA . ALA A 1 103 ? 15.367 7.512 7.52 1 90.31 103 ALA A CA 1
ATOM 844 C C . ALA A 1 103 ? 15.75 6.035 7.434 1 90.31 103 ALA A C 1
ATOM 846 O O . ALA A 1 103 ? 15.977 5.387 8.461 1 90.31 103 ALA A O 1
ATOM 847 N N . VAL A 1 104 ? 15.852 5.547 6.262 1 89.62 104 VAL A N 1
ATOM 848 C CA . VAL A 1 104 ? 16.203 4.148 6.031 1 89.62 104 VAL A CA 1
ATOM 849 C C . VAL A 1 104 ? 17.594 3.871 6.57 1 89.62 104 VAL A C 1
ATOM 851 O O . VAL A 1 104 ? 17.828 2.854 7.23 1 89.62 104 VAL A O 1
ATOM 854 N N . ASN A 1 105 ? 18.469 4.789 6.27 1 87.69 105 ASN A N 1
ATOM 855 C CA . ASN A 1 105 ? 19.844 4.629 6.742 1 87.69 105 ASN A CA 1
ATOM 856 C C . ASN A 1 105 ? 19.906 4.59 8.266 1 87.69 105 ASN A C 1
ATOM 858 O O . ASN A 1 105 ? 20.672 3.814 8.836 1 87.69 105 ASN A O 1
ATOM 862 N N . LEU A 1 106 ? 19.156 5.348 8.836 1 84.06 106 LEU A N 1
ATOM 863 C CA . LEU A 1 106 ? 19.125 5.398 10.297 1 84.06 106 LEU A CA 1
ATOM 864 C C . LEU A 1 106 ? 18.531 4.117 10.875 1 84.06 106 LEU A C 1
ATOM 866 O O . LEU A 1 106 ? 19 3.621 11.898 1 84.06 106 LEU A O 1
ATOM 870 N N . MET A 1 107 ? 17.578 3.607 10.195 1 81 107 MET A N 1
ATOM 871 C CA . MET A 1 107 ? 16.953 2.367 10.633 1 81 107 MET A CA 1
ATOM 872 C C . MET A 1 107 ? 17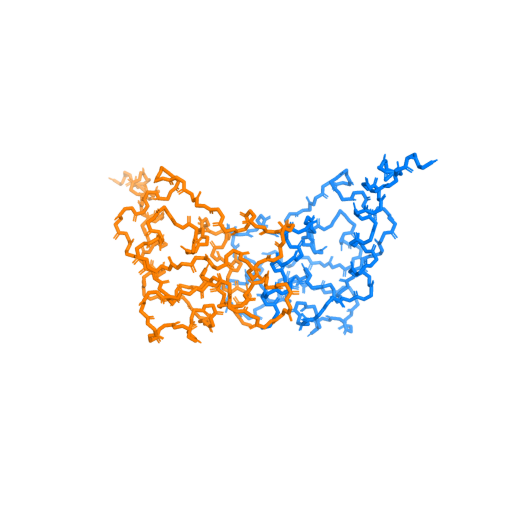.922 1.197 10.547 1 81 107 MET A C 1
ATOM 874 O O . MET A 1 107 ? 17.922 0.314 11.406 1 81 107 MET A O 1
ATOM 878 N N . TYR A 1 108 ? 18.797 1.165 9.57 1 75.94 108 TYR A N 1
ATOM 879 C CA . TYR A 1 108 ? 19.703 0.037 9.352 1 75.94 108 TYR A CA 1
ATOM 880 C C . TYR A 1 108 ? 21.062 0.292 9.984 1 75.94 108 TYR A C 1
ATOM 882 O O . TYR A 1 108 ? 21.812 -0.648 10.258 1 75.94 108 TYR A O 1
ATOM 890 N N . ARG A 1 109 ? 21.672 1.401 9.969 1 69.56 109 ARG A N 1
ATOM 891 C CA . ARG A 1 109 ? 22.906 1.651 10.703 1 69.56 109 ARG A CA 1
ATOM 892 C C . ARG A 1 109 ? 22.734 1.289 12.18 1 69.56 109 ARG A C 1
ATOM 894 O O . ARG A 1 109 ? 23.688 0.836 12.82 1 69.56 109 ARG A O 1
ATOM 901 N N . CYS A 1 110 ? 21.75 1.708 12.656 1 56.34 110 CYS A N 1
ATOM 902 C CA . CYS A 1 110 ? 21.562 1.349 14.062 1 56.34 110 CYS A CA 1
ATOM 903 C C . CYS A 1 110 ? 21.672 -0.16 14.258 1 56.34 110 CYS A C 1
ATOM 905 O O . CYS A 1 110 ? 22.109 -0.627 15.305 1 56.34 110 CYS A O 1
ATOM 907 N N . ASN A 1 111 ? 21.281 -0.951 13.164 1 49.78 111 ASN A N 1
ATOM 908 C CA . ASN A 1 111 ? 21.391 -2.402 13.266 1 49.78 111 ASN A CA 1
ATOM 909 C C . ASN A 1 111 ? 22.812 -2.879 12.945 1 49.78 111 ASN A C 1
ATOM 911 O O . ASN A 1 111 ? 23.234 -3.93 13.43 1 49.78 111 ASN A O 1
ATOM 915 N N . GLY A 1 112 ? 23.5 -2.246 12.031 1 47.06 112 GLY A N 1
ATOM 916 C CA . GLY A 1 112 ? 24.859 -2.619 11.672 1 47.06 112 GLY A CA 1
ATOM 917 C C . GLY A 1 112 ? 25.875 -2.281 12.75 1 47.06 112 GLY A C 1
ATOM 918 O O . GLY A 1 112 ? 27 -2.77 12.719 1 47.06 112 GLY A O 1
ATOM 919 N N . GLU A 1 113 ? 25.812 -1.126 13.359 1 46.34 113 GLU A N 1
ATOM 920 C CA . GLU A 1 113 ? 26.844 -0.923 14.375 1 46.34 113 GLU A CA 1
ATOM 921 C C . GLU A 1 113 ? 26.969 -2.141 15.281 1 46.34 113 GLU A C 1
ATOM 923 O O . GLU A 1 113 ? 28 -2.34 15.922 1 46.34 113 GLU A O 1
ATOM 928 N N . GLU A 1 114 ? 25.984 -2.914 15.406 1 39.53 114 GLU A N 1
ATOM 929 C CA . GLU A 1 114 ? 26.297 -4.031 16.297 1 39.53 114 GLU A CA 1
ATOM 930 C C . GLU A 1 114 ? 27.031 -5.137 15.547 1 39.53 114 GLU A C 1
ATOM 932 O O . GLU A 1 114 ? 27.672 -5.992 16.172 1 39.53 114 GLU A O 1
ATOM 937 N N . GLU A 1 115 ? 26.875 -5.297 14.203 1 38.47 115 GLU A N 1
ATOM 938 C CA . GLU A 1 115 ? 27.688 -6.406 13.711 1 38.47 115 GLU A CA 1
ATOM 939 C C . GLU A 1 115 ? 28.984 -5.906 13.102 1 38.47 115 GLU A C 1
ATOM 941 O O . GLU A 1 115 ? 29.031 -5.523 11.93 1 38.47 115 GLU A O 1
ATOM 946 N N . GLN A 1 116 ? 29.688 -4.93 13.594 1 36.5 116 GLN A N 1
ATOM 947 C CA . GLN A 1 116 ? 31.094 -4.816 13.219 1 36.5 116 GLN A CA 1
ATOM 948 C C . GLN A 1 116 ? 31.75 -6.188 13.156 1 36.5 116 GLN A C 1
ATOM 950 O O . GLN A 1 116 ? 31.703 -6.953 14.117 1 36.5 116 GLN A O 1
ATOM 955 N N . PRO A 1 117 ? 31.984 -6.691 11.992 1 33.94 117 PRO A N 1
ATOM 956 C CA . PRO A 1 117 ? 32.875 -7.855 12.039 1 33.94 117 PRO A CA 1
ATOM 957 C C . PRO A 1 117 ? 34.219 -7.555 12.711 1 33.94 117 PRO A C 1
ATOM 959 O O . PRO A 1 117 ? 34.781 -6.461 12.531 1 33.94 117 PRO A O 1
ATOM 962 N N . GLU A 1 118 ? 34.438 -7.957 13.984 1 30.91 118 GLU A N 1
ATOM 963 C CA . GLU A 1 118 ? 35.812 -8.07 14.5 1 30.91 118 GLU A CA 1
ATOM 964 C C . GLU A 1 118 ? 36.75 -8.633 13.445 1 30.91 118 GLU A C 1
ATOM 966 O O . GLU A 1 118 ? 36.594 -9.781 13.016 1 30.91 118 GLU A O 1
ATOM 971 N N . TYR A 1 119 ? 37.125 -7.754 12.477 1 28.3 119 TYR A N 1
ATOM 972 C CA . TYR A 1 119 ? 38.375 -8.211 11.93 1 28.3 119 TYR A CA 1
ATOM 973 C C . TYR A 1 119 ? 39.531 -7.961 12.922 1 28.3 119 TYR A C 1
ATOM 975 O O . TYR A 1 119 ? 39.438 -7.035 13.734 1 28.3 119 TYR A O 1
ATOM 983 N N . LYS B 1 1 ? -3.738 6.719 -8.078 1 78.88 1 LYS B N 1
ATOM 984 C CA . LYS B 1 1 ? -5.078 6.152 -7.953 1 78.88 1 LYS B CA 1
ATOM 985 C C . LYS B 1 1 ? -5.027 4.738 -7.387 1 78.88 1 LYS B C 1
ATOM 987 O O . LYS B 1 1 ? -5.699 4.434 -6.398 1 78.88 1 LYS B O 1
ATOM 992 N N . ARG B 1 2 ? -4.055 3.9 -7.828 1 90.69 2 ARG B N 1
ATOM 993 C CA . ARG B 1 2 ? -4.031 2.514 -7.379 1 90.69 2 ARG B CA 1
ATOM 994 C C . ARG B 1 2 ? -3.648 2.422 -5.906 1 90.69 2 ARG B C 1
ATOM 996 O O . ARG B 1 2 ? -4.195 1.6 -5.168 1 90.69 2 ARG B O 1
ATOM 1003 N N . VAL B 1 3 ? -2.854 3.361 -5.445 1 93.44 3 VAL B N 1
ATOM 1004 C CA . VAL B 1 3 ? -2.389 3.299 -4.062 1 93.44 3 VAL B CA 1
ATOM 1005 C C . VAL B 1 3 ? -3.566 3.494 -3.111 1 93.44 3 VAL B C 1
ATOM 1007 O O . VAL B 1 3 ? -3.68 2.793 -2.102 1 93.44 3 VAL B O 1
ATOM 1010 N N . ILE B 1 4 ? -4.414 4.352 -3.475 1 93 4 ILE B N 1
ATOM 1011 C CA . ILE B 1 4 ? -5.555 4.66 -2.619 1 93 4 ILE B CA 1
ATOM 1012 C C . ILE B 1 4 ? -6.43 3.42 -2.457 1 93 4 ILE B C 1
ATOM 1014 O O . ILE B 1 4 ? -6.754 3.025 -1.334 1 93 4 ILE B O 1
ATOM 1018 N N . MET B 1 5 ? -6.793 2.775 -3.557 1 94.25 5 MET B N 1
ATOM 1019 C CA . MET B 1 5 ? -7.652 1.597 -3.52 1 94.25 5 MET B CA 1
ATOM 1020 C C . MET B 1 5 ? -6.953 0.432 -2.828 1 94.25 5 MET B C 1
ATOM 1022 O O . MET B 1 5 ? -7.578 -0.314 -2.074 1 94.25 5 MET B O 1
ATOM 1026 N N . HIS B 1 6 ? -5.656 0.296 -3.029 1 96.62 6 HIS B N 1
ATOM 1027 C CA . HIS B 1 6 ? -4.852 -0.748 -2.404 1 96.62 6 HIS B CA 1
ATOM 1028 C C . HIS B 1 6 ? -4.824 -0.587 -0.888 1 96.62 6 HIS B C 1
ATOM 1030 O O . HIS B 1 6 ? -5.074 -1.545 -0.154 1 96.62 6 HIS B O 1
ATOM 1036 N N . GLU B 1 7 ? -4.684 0.654 -0.45 1 95.5 7 GLU B N 1
ATOM 1037 C CA . GLU B 1 7 ? -4.672 0.937 0.982 1 95.5 7 GLU B CA 1
ATOM 1038 C C . GLU B 1 7 ? -6.059 0.734 1.594 1 95.5 7 GLU B C 1
ATOM 1040 O O . GLU B 1 7 ? -6.176 0.292 2.738 1 95.5 7 GLU B O 1
ATOM 1045 N N . LEU B 1 8 ? -7.137 1.071 0.815 1 93.5 8 LEU B N 1
ATOM 1046 C CA . LEU B 1 8 ? -8.484 0.804 1.298 1 93.5 8 LEU B CA 1
ATOM 1047 C C . LEU B 1 8 ? -8.711 -0.692 1.491 1 93.5 8 LEU B C 1
ATOM 1049 O O . LEU B 1 8 ? -9.344 -1.109 2.463 1 93.5 8 LEU B O 1
ATOM 1053 N N . GLY B 1 9 ? -8.164 -1.505 0.579 1 93.75 9 GLY B N 1
ATOM 1054 C CA . GLY B 1 9 ? -8.203 -2.949 0.748 1 93.75 9 GLY B CA 1
ATOM 1055 C C . GLY B 1 9 ? -7.543 -3.416 2.033 1 93.75 9 GLY B C 1
ATOM 1056 O O . GLY B 1 9 ? -8.133 -4.184 2.795 1 93.75 9 GLY B O 1
ATOM 1057 N N . HIS B 1 10 ? -6.352 -2.85 2.33 1 94.88 10 HIS B N 1
ATOM 1058 C CA . HIS B 1 10 ? -5.68 -3.143 3.59 1 94.88 10 HIS B CA 1
ATOM 1059 C C . HIS B 1 10 ? -6.531 -2.723 4.781 1 94.88 10 HIS B C 1
ATOM 1061 O O . HIS B 1 10 ? -6.676 -3.48 5.746 1 94.88 10 HIS B O 1
ATOM 1067 N N . ALA B 1 11 ? -7.117 -1.557 4.672 1 92.75 11 ALA B N 1
ATOM 1068 C CA . ALA B 1 11 ? -7.867 -0.971 5.781 1 92.75 11 ALA B CA 1
ATOM 1069 C C . ALA B 1 11 ? -9.086 -1.822 6.129 1 92.75 11 ALA B C 1
ATOM 1071 O O . ALA B 1 11 ? -9.477 -1.908 7.293 1 92.75 11 ALA B O 1
ATOM 1072 N N . ILE B 1 12 ? -9.633 -2.518 5.18 1 90.62 12 ILE B N 1
ATOM 1073 C CA . ILE B 1 12 ? -10.852 -3.266 5.453 1 90.62 12 ILE B CA 1
ATOM 1074 C C . ILE B 1 12 ? -10.516 -4.73 5.707 1 90.62 12 ILE B C 1
ATOM 1076 O O . ILE B 1 12 ? -11.414 -5.57 5.82 1 90.62 12 ILE B O 1
ATOM 1080 N N . GLY B 1 13 ? -9.25 -5.074 5.66 1 90.31 13 GLY B N 1
ATOM 1081 C CA . GLY B 1 13 ? -8.844 -6.387 6.137 1 90.31 13 GLY B CA 1
ATOM 1082 C C . GLY B 1 13 ? -8.422 -7.324 5.023 1 90.31 13 GLY B C 1
ATOM 1083 O O . GLY B 1 13 ? -8.141 -8.5 5.266 1 90.31 13 GLY B O 1
ATOM 1084 N N . MET B 1 14 ? -8.391 -6.844 3.832 1 92.06 14 MET B N 1
ATOM 1085 C CA . MET B 1 14 ? -7.941 -7.707 2.74 1 92.06 14 MET B CA 1
ATOM 1086 C C . MET B 1 14 ? -6.445 -7.988 2.848 1 92.06 14 MET B C 1
ATOM 1088 O O . MET B 1 14 ? -5.672 -7.117 3.25 1 92.06 14 MET B O 1
ATOM 1092 N N . VAL B 1 15 ? -6.07 -9.211 2.449 1 93.5 15 VAL B N 1
ATOM 1093 C CA . VAL B 1 15 ? -4.664 -9.586 2.371 1 93.5 15 VAL B CA 1
ATOM 1094 C C . VAL B 1 15 ? -4.199 -9.555 0.916 1 93.5 15 VAL B C 1
ATOM 1096 O O . VAL B 1 15 ? -5.02 -9.5 -0.002 1 93.5 15 VAL B O 1
ATOM 1099 N N . HIS B 1 16 ? -2.902 -9.531 0.776 1 97.06 16 HIS B N 1
ATOM 1100 C CA . HIS B 1 16 ? -2.387 -9.594 -0.586 1 97.06 16 HIS B CA 1
ATOM 1101 C C . HIS B 1 16 ? -2.791 -10.898 -1.267 1 97.06 16 HIS B C 1
ATOM 1103 O O . HIS B 1 16 ? -2.691 -11.977 -0.669 1 97.06 16 HIS B O 1
ATOM 1109 N N . GLU B 1 17 ? -3.145 -10.773 -2.504 1 97.19 17 GLU B N 1
ATOM 1110 C CA . GLU B 1 17 ? -3.664 -11.906 -3.262 1 97.19 17 GLU B CA 1
ATOM 1111 C C . GLU B 1 17 ? -2.605 -13 -3.422 1 97.19 17 GLU B C 1
ATOM 1113 O O . GLU B 1 17 ? -2.891 -14.18 -3.225 1 97.19 17 GLU B O 1
ATOM 1118 N N . HIS B 1 18 ? -1.36 -12.602 -3.652 1 98 18 HIS B N 1
ATOM 1119 C CA . HIS B 1 18 ? -0.285 -13.547 -3.928 1 98 18 HIS B CA 1
ATOM 1120 C C . HIS B 1 18 ? 0.12 -14.305 -2.668 1 98 18 HIS B C 1
ATOM 1122 O O . HIS B 1 18 ? 0.897 -15.258 -2.734 1 98 18 HIS B O 1
ATOM 1128 N N . GLN B 1 19 ? -0.43 -13.938 -1.54 1 97.31 19 GLN B N 1
ATOM 1129 C CA . GLN B 1 19 ? -0.073 -14.594 -0.289 1 97.31 19 GLN B CA 1
ATOM 1130 C C . GLN B 1 19 ? -1.136 -15.617 0.119 1 97.31 19 GLN B C 1
ATOM 1132 O O . GLN B 1 19 ? -1.028 -16.234 1.174 1 97.31 19 GLN B O 1
ATOM 1137 N N . ARG B 1 20 ? -2.137 -15.742 -0.636 1 95.31 20 ARG B N 1
ATOM 1138 C CA . ARG B 1 20 ? -3.176 -16.719 -0.341 1 95.31 20 ARG B CA 1
ATOM 1139 C C . ARG B 1 20 ? -2.584 -18.125 -0.196 1 95.31 20 ARG B C 1
ATOM 1141 O O . ARG B 1 20 ? -1.604 -18.453 -0.863 1 95.31 20 ARG B O 1
ATOM 1148 N N . TYR B 1 21 ? -3.281 -18.922 0.603 1 93.94 21 TYR B N 1
ATOM 1149 C CA . TYR B 1 21 ? -2.834 -20.281 0.849 1 93.94 21 TYR B CA 1
ATOM 1150 C C . TYR B 1 21 ? -2.838 -21.094 -0.438 1 93.94 21 TYR B C 1
ATOM 1152 O O . TYR B 1 21 ? -2.027 -22.016 -0.603 1 93.94 21 TYR B O 1
ATOM 1160 N N . ASP B 1 22 ? -3.713 -20.812 -1.384 1 94.44 22 ASP B N 1
ATOM 1161 C CA . ASP B 1 22 ? -3.881 -21.609 -2.596 1 94.44 22 ASP B CA 1
ATOM 1162 C C . ASP B 1 22 ? -3.178 -20.953 -3.783 1 94.44 22 ASP B C 1
ATOM 1164 O O . ASP B 1 22 ? -3.385 -21.359 -4.93 1 94.44 22 ASP B O 1
ATOM 1168 N N . ARG B 1 23 ? -2.318 -19.984 -3.523 1 96.56 23 ARG B N 1
ATOM 1169 C CA . ARG B 1 23 ? -1.741 -19.172 -4.59 1 96.56 23 ARG B CA 1
ATOM 1170 C C . ARG B 1 23 ? -0.875 -20.016 -5.516 1 96.56 23 ARG B C 1
ATOM 1172 O O . ARG B 1 23 ? -0.72 -19.703 -6.695 1 96.56 23 ARG B O 1
ATOM 1179 N N . ASP B 1 24 ? -0.352 -21.203 -5.062 1 97.56 24 ASP B N 1
ATOM 1180 C CA . ASP B 1 24 ? 0.584 -21.984 -5.863 1 97.56 24 ASP B CA 1
ATOM 1181 C C . ASP B 1 24 ? -0.123 -22.641 -7.043 1 97.56 24 ASP B C 1
ATOM 1183 O O . ASP B 1 24 ? 0.526 -23.109 -7.977 1 97.56 24 ASP B O 1
ATOM 1187 N N . ASN B 1 25 ? -1.428 -22.609 -6.965 1 97.69 25 ASN B N 1
ATOM 1188 C CA . ASN B 1 25 ? -2.197 -23.078 -8.117 1 97.69 25 ASN B CA 1
ATOM 1189 C C . ASN B 1 25 ? -2.279 -22.016 -9.203 1 97.69 25 ASN B C 1
ATOM 1191 O O . ASN B 1 25 ? -2.676 -22.297 -10.336 1 97.69 25 ASN B O 1
ATOM 1195 N N . TYR B 1 26 ? -1.765 -20.812 -8.93 1 98.56 26 TYR B N 1
ATOM 1196 C CA . TYR B 1 26 ? -2.061 -19.703 -9.836 1 98.56 26 TYR B CA 1
ATOM 1197 C C . TYR B 1 26 ? -0.794 -18.938 -10.18 1 98.56 26 TYR B C 1
ATOM 1199 O O . TYR B 1 26 ? -0.705 -18.328 -11.242 1 98.56 26 TYR B O 1
ATOM 1207 N N . ILE B 1 27 ? 0.119 -18.938 -9.25 1 98.88 27 ILE B N 1
ATOM 1208 C CA . ILE B 1 27 ? 1.358 -18.203 -9.477 1 98.88 27 ILE B CA 1
ATOM 1209 C C . ILE B 1 27 ? 2.541 -19.016 -8.945 1 98.88 27 ILE B C 1
ATOM 1211 O O . ILE B 1 27 ? 2.361 -19.938 -8.156 1 98.88 27 ILE B O 1
ATOM 1215 N N . THR B 1 28 ? 3.695 -18.609 -9.461 1 98.88 28 THR B N 1
ATOM 1216 C CA . THR B 1 28 ? 4.984 -19.094 -8.969 1 98.88 28 THR B CA 1
ATOM 1217 C C . THR B 1 28 ? 5.883 -17.922 -8.578 1 98.88 28 THR B C 1
ATOM 1219 O O . THR B 1 28 ? 6.039 -16.969 -9.352 1 98.88 28 THR B O 1
ATOM 1222 N N . ILE B 1 29 ? 6.383 -18 -7.398 1 98.81 29 ILE B N 1
ATOM 1223 C CA . ILE B 1 29 ? 7.352 -16.984 -6.977 1 98.81 29 ILE B CA 1
ATOM 1224 C C . ILE B 1 29 ? 8.742 -17.359 -7.492 1 98.81 29 ILE B C 1
ATOM 1226 O O . ILE B 1 29 ? 9.234 -18.469 -7.23 1 98.81 29 ILE B O 1
ATOM 1230 N N . VAL B 1 30 ? 9.344 -16.438 -8.25 1 98.75 30 VAL B N 1
ATOM 1231 C CA . VAL B 1 30 ? 10.719 -16.641 -8.711 1 98.75 30 VAL B CA 1
ATOM 1232 C C . VAL B 1 30 ? 11.695 -16.094 -7.68 1 98.75 30 VAL B C 1
ATOM 1234 O O . VAL B 1 30 ? 12.234 -14.992 -7.844 1 98.75 30 VAL B O 1
ATOM 1237 N N . ARG B 1 31 ? 12 -16.891 -6.73 1 98.19 31 ARG B N 1
ATOM 1238 C CA . ARG B 1 31 ? 12.703 -16.469 -5.52 1 98.19 31 ARG B CA 1
ATOM 1239 C C . ARG B 1 31 ? 14.086 -15.93 -5.855 1 98.19 31 ARG B C 1
ATOM 1241 O O . ARG B 1 31 ? 14.578 -15.008 -5.199 1 98.19 31 ARG B O 1
ATOM 1248 N N . GLU B 1 32 ? 14.742 -16.406 -6.906 1 98.12 32 GLU B N 1
ATOM 1249 C CA . GLU B 1 32 ? 16.078 -15.992 -7.293 1 98.12 32 GLU B CA 1
ATOM 1250 C C . GLU B 1 32 ? 16.109 -14.523 -7.719 1 98.12 32 GLU B C 1
ATOM 1252 O O . GLU B 1 32 ? 17.156 -13.883 -7.699 1 98.12 32 GLU B O 1
ATOM 1257 N N . ASN B 1 33 ? 14.938 -14.07 -8.094 1 98.5 33 ASN B N 1
ATOM 1258 C CA . ASN B 1 33 ? 14.852 -12.695 -8.562 1 98.5 33 ASN B CA 1
ATOM 1259 C C . ASN B 1 33 ? 14.445 -11.742 -7.445 1 98.5 33 ASN B C 1
ATOM 1261 O O . ASN B 1 33 ? 14.461 -10.523 -7.625 1 98.5 33 ASN B O 1
ATOM 1265 N N . VAL B 1 34 ? 14.086 -12.273 -6.309 1 98.06 34 VAL B N 1
ATOM 1266 C CA . VAL B 1 34 ? 13.602 -11.461 -5.199 1 98.06 34 VAL B CA 1
ATOM 1267 C C . VAL B 1 34 ? 14.773 -10.992 -4.348 1 98.06 34 VAL B C 1
ATOM 1269 O O . VAL B 1 34 ? 15.711 -11.75 -4.098 1 98.06 34 VAL B O 1
ATOM 1272 N N . ARG B 1 35 ? 14.727 -9.703 -3.963 1 94.19 35 ARG B N 1
ATOM 1273 C CA . ARG B 1 35 ? 15.68 -9.234 -2.963 1 94.19 35 ARG B CA 1
ATOM 1274 C C . ARG B 1 35 ? 15.617 -10.094 -1.703 1 94.19 35 ARG B C 1
ATOM 1276 O O . ARG B 1 35 ? 14.539 -10.281 -1.125 1 94.19 35 ARG B O 1
ATOM 1283 N N . PRO B 1 36 ? 16.719 -10.617 -1.256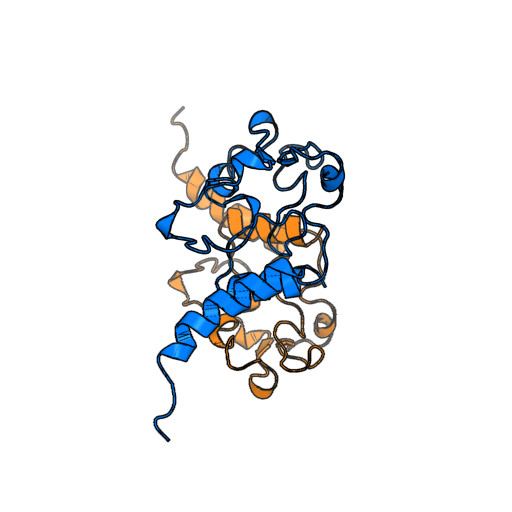 1 94.56 36 PRO B N 1
ATOM 1284 C CA . PRO B 1 36 ? 16.703 -11.555 -0.13 1 94.56 36 PRO B CA 1
ATOM 1285 C C . PRO B 1 36 ? 16.062 -10.961 1.123 1 94.56 36 PRO B C 1
ATOM 1287 O O . PRO B 1 36 ? 15.328 -11.648 1.835 1 94.56 36 PRO B O 1
ATOM 1290 N N . ALA B 1 37 ? 16.234 -9.688 1.357 1 91.56 37 ALA B N 1
ATOM 1291 C CA . ALA B 1 37 ? 15.797 -9.031 2.59 1 91.56 37 ALA B CA 1
ATOM 1292 C C . ALA B 1 37 ? 14.281 -8.961 2.674 1 91.56 37 ALA B C 1
ATOM 1294 O O . ALA B 1 37 ? 13.719 -8.703 3.744 1 91.56 37 ALA B O 1
ATOM 1295 N N . VAL B 1 38 ? 13.641 -9.242 1.509 1 95.81 38 VAL B N 1
ATOM 1296 C CA . VAL B 1 38 ? 12.203 -9.016 1.534 1 95.81 38 VAL B CA 1
ATOM 1297 C C . VAL B 1 38 ? 11.477 -10.273 1.053 1 95.81 38 VAL B C 1
ATOM 1299 O O . VAL B 1 38 ? 10.336 -10.203 0.586 1 95.81 38 VAL B O 1
ATOM 1302 N N . LEU B 1 39 ? 12.07 -11.398 1.136 1 96.75 39 LEU B N 1
ATOM 1303 C CA . LEU B 1 39 ? 11.484 -12.664 0.715 1 96.75 39 LEU B CA 1
ATOM 1304 C C . LEU B 1 39 ? 10.219 -12.969 1.52 1 96.75 39 LEU B C 1
ATOM 1306 O O . LEU B 1 39 ? 9.297 -13.609 1.016 1 96.75 39 LEU B O 1
ATOM 1310 N N . ASP B 1 40 ? 10.148 -12.453 2.701 1 96.12 40 ASP B N 1
ATOM 1311 C CA . ASP B 1 40 ? 9.008 -12.711 3.576 1 96.12 40 ASP B CA 1
ATOM 1312 C C . ASP B 1 40 ? 7.734 -12.078 3.016 1 96.12 40 ASP B C 1
ATOM 1314 O O . ASP B 1 40 ? 6.625 -12.461 3.391 1 96.12 40 ASP B O 1
ATOM 1318 N N . GLN B 1 41 ? 7.891 -11.125 2.16 1 97.12 41 GLN B N 1
ATOM 1319 C CA . GLN B 1 41 ? 6.746 -10.477 1.528 1 97.12 41 GLN B CA 1
ATOM 1320 C C . GLN B 1 41 ? 5.996 -11.453 0.625 1 97.12 41 GLN B C 1
ATOM 1322 O O . GLN B 1 41 ? 4.879 -11.164 0.184 1 97.12 41 GLN B O 1
ATOM 1327 N N . PHE B 1 42 ? 6.551 -12.617 0.401 1 98.19 42 PHE B N 1
ATOM 1328 C CA . PHE B 1 42 ? 5.938 -13.594 -0.495 1 98.19 42 PHE B CA 1
ATOM 1329 C C . PHE B 1 42 ? 5.52 -14.844 0.27 1 98.19 42 PHE B C 1
ATOM 1331 O O . PHE B 1 42 ? 5.152 -15.852 -0.335 1 98.19 42 PHE B O 1
ATOM 1338 N N . LYS B 1 43 ? 5.547 -14.797 1.568 1 97.06 43 LYS B N 1
ATOM 1339 C CA . LYS B 1 43 ? 5.09 -15.93 2.373 1 97.06 43 LYS B CA 1
ATOM 1340 C C . LYS B 1 43 ? 3.58 -16.109 2.26 1 97.06 43 LYS B C 1
ATOM 1342 O O . LYS B 1 43 ? 2.834 -15.125 2.205 1 97.06 43 LYS B O 1
ATOM 1347 N N . LYS B 1 44 ? 3.162 -17.359 2.357 1 95.94 44 LYS B N 1
ATOM 1348 C CA . LYS B 1 44 ? 1.738 -17.672 2.289 1 95.94 44 LYS B CA 1
ATOM 1349 C C . LYS B 1 44 ? 1.087 -17.578 3.666 1 95.94 44 LYS B C 1
ATOM 1351 O O . LYS B 1 44 ? 1.72 -17.875 4.68 1 95.94 44 LYS B O 1
ATOM 1356 N N . PHE B 1 45 ? -0.118 -17.188 3.551 1 92.69 45 PHE B N 1
ATOM 1357 C CA . PHE B 1 45 ? -0.949 -17.328 4.742 1 92.69 45 PHE B CA 1
ATOM 1358 C C . PHE B 1 45 ? -1.488 -18.75 4.863 1 92.69 45 PHE B C 1
ATOM 1360 O O . PHE B 1 45 ? -1.623 -19.453 3.863 1 92.69 45 PHE B O 1
ATOM 1367 N N . SER B 1 46 ? -1.734 -19.094 6.102 1 88.38 46 SER B N 1
ATOM 1368 C CA . SER B 1 46 ? -2.404 -20.375 6.328 1 88.38 46 SER B CA 1
ATOM 1369 C C . SER B 1 46 ? -3.875 -20.297 5.926 1 88.38 46 SER B C 1
ATOM 1371 O O . SER B 1 46 ? -4.434 -19.203 5.777 1 88.38 46 SER B O 1
ATOM 1373 N N . ARG B 1 47 ? -4.473 -21.359 5.73 1 83.31 47 ARG B N 1
ATOM 1374 C CA . ARG B 1 47 ? -5.867 -21.453 5.312 1 83.31 47 ARG B CA 1
ATOM 1375 C C . ARG B 1 47 ? -6.789 -20.766 6.316 1 83.31 47 ARG B C 1
ATOM 1377 O O . ARG B 1 47 ? -7.82 -20.203 5.934 1 83.31 47 ARG B O 1
ATOM 1384 N N . ASN B 1 48 ? -6.523 -20.719 7.527 1 73.06 48 ASN B N 1
ATOM 1385 C CA . ASN B 1 48 ? -7.387 -20.188 8.57 1 73.06 48 ASN B CA 1
ATOM 1386 C C . ASN B 1 48 ? -7.418 -18.656 8.547 1 73.06 48 ASN B C 1
ATOM 1388 O O . ASN B 1 48 ? -8.359 -18.047 9.055 1 73.06 48 ASN B O 1
ATOM 1392 N N . VAL B 1 49 ? -6.504 -18.031 8.031 1 59.91 49 VAL B N 1
ATOM 1393 C CA . VAL B 1 49 ? -6.43 -16.578 8.055 1 59.91 49 VAL B CA 1
ATOM 1394 C C . VAL B 1 49 ? -7.383 -15.984 7.02 1 59.91 49 VAL B C 1
ATOM 1396 O O . VAL B 1 49 ? -8 -14.945 7.254 1 59.91 49 VAL B O 1
ATOM 1399 N N . VAL B 1 50 ? -7.445 -16.625 5.922 1 57.84 50 VAL B N 1
ATOM 1400 C CA . VAL B 1 50 ? -8.305 -16.047 4.895 1 57.84 50 VAL B CA 1
ATOM 1401 C C . VAL B 1 50 ? -9.398 -17.047 4.52 1 57.84 50 VAL B C 1
ATOM 1403 O O . VAL B 1 50 ? -9.141 -18.031 3.83 1 57.84 50 VAL B O 1
ATOM 1406 N N . ASP B 1 51 ? -10.078 -17.422 5.488 1 53.12 51 ASP B N 1
ATOM 1407 C CA . ASP B 1 51 ? -11.102 -18.391 5.113 1 53.12 51 ASP B CA 1
ATOM 1408 C C . ASP B 1 51 ? -12.078 -17.797 4.094 1 53.12 51 ASP B C 1
ATOM 1410 O O . ASP B 1 51 ? -13.211 -17.469 4.434 1 53.12 51 ASP B O 1
ATOM 1414 N N . ILE B 1 52 ? -11.484 -17.125 3.16 1 58.38 52 ILE B N 1
ATOM 1415 C CA . ILE B 1 52 ? -12.5 -16.734 2.189 1 58.38 52 ILE B CA 1
ATOM 1416 C C . ILE B 1 52 ? -12.781 -17.906 1.25 1 58.38 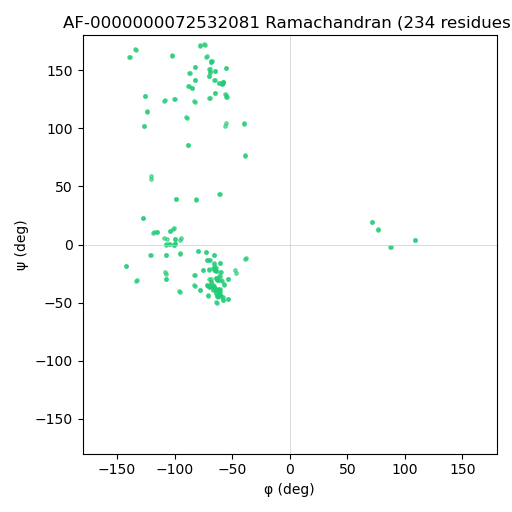52 ILE B C 1
ATOM 1418 O O . ILE B 1 52 ? -12.672 -17.781 0.029 1 58.38 52 ILE B O 1
ATOM 1422 N N . GLY B 1 53 ? -12.797 -19.094 1.791 1 58.84 53 GLY B N 1
ATOM 1423 C CA . GLY B 1 53 ? -12.906 -20.312 1.015 1 58.84 53 GLY B CA 1
ATOM 1424 C C . GLY B 1 53 ? -13.852 -20.188 -0.161 1 58.84 53 GLY B C 1
ATOM 1425 O O . GLY B 1 53 ? -13.695 -20.875 -1.169 1 58.84 53 GLY B O 1
ATOM 1426 N N . SER B 1 54 ? -14.594 -19.125 -0.127 1 76.81 54 SER B N 1
ATOM 1427 C CA . SER B 1 54 ? -15.539 -19.141 -1.24 1 76.81 54 SER B CA 1
ATOM 1428 C C . SER B 1 54 ? -15.148 -18.125 -2.311 1 76.81 54 SER B C 1
ATOM 1430 O O . SER B 1 54 ? -15.758 -18.078 -3.379 1 76.81 54 SER B O 1
ATOM 1432 N N . VAL B 1 55 ? -14.055 -17.5 -2.162 1 89.38 55 VAL B N 1
ATOM 1433 C CA . VAL B 1 55 ? -13.68 -16.516 -3.164 1 89.38 55 VAL B CA 1
ATOM 1434 C C . VAL B 1 55 ? -12.516 -17.047 -4.004 1 89.38 55 VAL B C 1
ATOM 1436 O O . VAL B 1 55 ? -11.492 -17.469 -3.459 1 89.38 55 VAL B O 1
ATOM 1439 N N . PRO B 1 56 ? -12.695 -17.094 -5.328 1 93.5 56 PRO B N 1
ATOM 1440 C CA . PRO B 1 56 ? -11.617 -17.609 -6.176 1 93.5 56 PRO B CA 1
ATOM 1441 C C . PRO B 1 56 ? -10.398 -16.672 -6.199 1 93.5 56 PRO B C 1
ATOM 1443 O O . PRO B 1 56 ? -10.508 -15.5 -5.863 1 93.5 56 PRO B O 1
ATOM 1446 N N . TYR B 1 57 ? -9.297 -17.297 -6.535 1 96.44 57 TYR B N 1
ATOM 1447 C CA . TYR B 1 57 ? -8.102 -16.484 -6.746 1 96.44 57 TYR B CA 1
ATOM 1448 C C . TYR B 1 57 ? -8.328 -15.438 -7.832 1 96.44 57 TYR B C 1
ATOM 1450 O O . TYR B 1 57 ? -8.922 -15.734 -8.867 1 96.44 57 TYR B O 1
ATOM 1458 N N . ASP B 1 58 ? -7.816 -14.203 -7.637 1 98 58 ASP B N 1
ATOM 1459 C CA . ASP B 1 58 ? -8.109 -13.078 -8.523 1 98 58 ASP B CA 1
ATOM 1460 C C . ASP B 1 58 ? -6.82 -12.422 -9.016 1 98 58 ASP B C 1
ATOM 1462 O O . ASP B 1 58 ? -6.262 -11.555 -8.336 1 98 58 ASP B O 1
ATOM 1466 N N . TYR B 1 59 ? -6.426 -12.727 -10.273 1 98.62 59 TYR B N 1
ATOM 1467 C CA . TYR B 1 59 ? -5.242 -12.109 -10.859 1 98.62 59 TYR B CA 1
ATOM 1468 C C . TYR B 1 59 ? -5.395 -10.594 -10.922 1 98.62 59 TYR B C 1
ATOM 1470 O O . TYR B 1 59 ? -4.402 -9.859 -10.891 1 98.62 59 TYR B O 1
ATOM 1478 N N . LEU B 1 60 ? -6.562 -10.141 -10.922 1 98.31 60 LEU B N 1
ATOM 1479 C CA . LEU B 1 60 ? -6.816 -8.727 -11.141 1 98.31 60 LEU B CA 1
ATOM 1480 C C . LEU B 1 60 ? -7.164 -8.016 -9.836 1 98.31 60 LEU B C 1
ATOM 1482 O O . LEU B 1 60 ? -7.633 -6.879 -9.844 1 98.31 60 LEU B O 1
ATOM 1486 N N . SER B 1 61 ? -6.945 -8.727 -8.758 1 98.19 61 SER B N 1
ATOM 1487 C CA . SER B 1 61 ? -7.195 -8.117 -7.457 1 98.19 61 SER B CA 1
ATOM 1488 C C . SER B 1 61 ? -6.375 -6.844 -7.273 1 98.19 61 SER B C 1
ATOM 1490 O O . SER B 1 61 ? -5.195 -6.801 -7.621 1 98.19 61 SER B O 1
ATOM 1492 N N . ILE B 1 62 ? -6.988 -5.84 -6.684 1 97.69 62 ILE B N 1
ATOM 1493 C CA . ILE B 1 62 ? -6.316 -4.602 -6.301 1 97.69 62 ILE B CA 1
ATOM 1494 C C . ILE B 1 62 ? -5.199 -4.91 -5.305 1 97.69 62 ILE B C 1
ATOM 1496 O O . ILE B 1 62 ? -4.285 -4.105 -5.117 1 97.69 62 ILE B O 1
ATOM 1500 N N . MET B 1 63 ? -5.27 -6.117 -4.734 1 97.88 63 MET B N 1
ATOM 1501 C CA . MET B 1 63 ? -4.32 -6.488 -3.686 1 97.88 63 MET B CA 1
ATOM 1502 C C . MET B 1 63 ? -3.195 -7.352 -4.254 1 97.88 63 MET B C 1
ATOM 1504 O O . MET B 1 63 ? -2.355 -7.852 -3.502 1 97.88 63 MET B O 1
ATOM 1508 N N . HIS B 1 64 ? -3.156 -7.562 -5.504 1 98.5 64 HIS B N 1
ATOM 1509 C CA . HIS B 1 64 ? -2.094 -8.359 -6.113 1 98.5 64 HIS B CA 1
ATOM 1510 C C . HIS B 1 64 ? -0.862 -7.504 -6.395 1 98.5 64 HIS B C 1
ATOM 1512 O O . HIS B 1 64 ? -0.976 -6.395 -6.926 1 98.5 64 HIS B O 1
ATOM 1518 N N . TYR B 1 65 ? 0.29 -8.07 -6.023 1 98.25 65 TYR B N 1
ATOM 1519 C CA . TYR B 1 65 ? 1.537 -7.438 -6.445 1 98.25 65 TYR B CA 1
ATOM 1520 C C . TYR B 1 65 ? 1.721 -7.551 -7.953 1 98.25 65 TYR B C 1
ATOM 1522 O O . TYR B 1 65 ? 1.151 -8.438 -8.594 1 98.25 65 TYR B O 1
ATOM 1530 N N . GLY B 1 66 ? 2.566 -6.605 -8.414 1 97.62 66 GLY B N 1
ATOM 1531 C CA . GLY B 1 66 ? 2.969 -6.699 -9.812 1 97.62 66 GLY B CA 1
ATOM 1532 C C . GLY B 1 66 ? 4.039 -7.746 -10.047 1 97.62 66 GLY B C 1
ATOM 1533 O O . GLY B 1 66 ? 4.641 -8.258 -9.102 1 97.62 66 GLY B O 1
ATOM 1534 N N . LYS B 1 67 ? 4.273 -7.969 -11.273 1 98.38 67 LYS B N 1
ATOM 1535 C CA . LYS B 1 67 ? 5.094 -9.102 -11.68 1 98.38 67 LYS B CA 1
ATOM 1536 C C . LYS B 1 67 ? 6.555 -8.898 -11.305 1 98.38 67 LYS B C 1
ATOM 1538 O O . LYS B 1 67 ? 7.328 -9.852 -11.242 1 98.38 67 LYS B O 1
ATOM 1543 N N . SER B 1 68 ? 7.004 -7.602 -11.078 1 97.44 68 SER B N 1
ATOM 1544 C CA . SER B 1 68 ? 8.414 -7.359 -10.805 1 97.44 68 SER B CA 1
ATOM 1545 C C . SER B 1 68 ? 8.609 -6.742 -9.422 1 97.44 68 SER B C 1
ATOM 1547 O O . SER B 1 68 ? 9.688 -6.246 -9.102 1 97.44 68 SER B O 1
ATOM 1549 N N . PHE B 1 69 ? 7.543 -6.723 -8.633 1 97.44 69 PHE B N 1
ATOM 1550 C CA . PHE B 1 69 ? 7.629 -6.137 -7.301 1 97.44 69 PHE B CA 1
ATOM 1551 C C . PHE B 1 69 ? 8.742 -6.789 -6.492 1 97.44 69 PHE B C 1
ATOM 1553 O O . PHE B 1 69 ? 8.867 -8.016 -6.473 1 97.44 69 PHE B O 1
ATOM 1560 N N . PHE B 1 70 ? 9.656 -5.992 -5.887 1 96.94 70 PHE B N 1
ATOM 1561 C CA . PHE B 1 70 ? 10.703 -6.402 -4.961 1 96.94 70 PHE B CA 1
ATOM 1562 C C . PHE B 1 70 ? 11.805 -7.16 -5.688 1 96.94 70 PHE B C 1
ATOM 1564 O O . PHE B 1 70 ? 12.531 -7.949 -5.078 1 96.94 70 PHE B O 1
ATOM 1571 N N . SER B 1 71 ? 11.875 -6.996 -6.973 1 97.62 71 SER B N 1
ATOM 1572 C CA . SER B 1 71 ? 12.984 -7.598 -7.703 1 97.62 71 SER B CA 1
ATOM 1573 C C . SER B 1 71 ? 14.32 -6.98 -7.289 1 97.62 71 SER B C 1
ATOM 1575 O O . SER B 1 71 ? 14.383 -5.793 -6.961 1 97.62 71 SER B O 1
ATOM 1577 N N . ALA B 1 72 ? 15.336 -7.75 -7.359 1 95.75 72 ALA B N 1
ATOM 1578 C CA . ALA B 1 72 ? 16.672 -7.309 -6.965 1 95.75 72 ALA B CA 1
ATOM 1579 C C . ALA B 1 72 ? 17.203 -6.262 -7.938 1 95.75 72 ALA B C 1
ATOM 1581 O O . ALA B 1 72 ? 17.938 -5.348 -7.535 1 95.75 72 ALA B O 1
ATOM 1582 N N . ASP B 1 73 ? 16.844 -6.355 -9.188 1 95.56 73 ASP B N 1
ATOM 1583 C CA . ASP B 1 73 ? 17.375 -5.461 -10.211 1 95.56 73 ASP B CA 1
ATOM 1584 C C . ASP B 1 73 ? 16.328 -4.453 -10.664 1 95.56 73 ASP B C 1
ATOM 1586 O O . ASP B 1 73 ? 16.562 -3.67 -11.586 1 95.56 73 ASP B O 1
ATOM 1590 N N . GLY B 1 74 ? 15.188 -4.496 -10.156 1 92.06 74 GLY B N 1
ATOM 1591 C CA . GLY B 1 74 ? 14.148 -3.516 -10.438 1 92.06 74 GLY B CA 1
ATOM 1592 C C . GLY B 1 74 ? 13.305 -3.869 -11.641 1 92.06 74 GLY B C 1
ATOM 1593 O O . GLY B 1 74 ? 12.312 -3.197 -11.93 1 92.06 74 GLY B O 1
ATOM 1594 N N . PHE B 1 75 ? 13.633 -5.039 -12.367 1 94.94 75 PHE B N 1
ATOM 1595 C CA . PHE B 1 75 ? 12.875 -5.266 -13.594 1 94.94 75 PHE B CA 1
ATOM 1596 C C . PHE B 1 75 ? 12.578 -6.746 -13.781 1 94.94 75 PHE B C 1
ATOM 1598 O O . PHE B 1 75 ? 11.68 -7.117 -14.539 1 94.94 75 PHE B O 1
ATOM 1605 N N . SER B 1 76 ? 13.32 -7.605 -13.078 1 98.25 76 SER B N 1
ATOM 1606 C CA . SER B 1 76 ? 13.148 -9.047 -13.25 1 98.25 76 SER B CA 1
ATOM 1607 C C . SER B 1 76 ? 11.812 -9.516 -12.688 1 98.25 76 SER B C 1
ATOM 1609 O O . SER B 1 76 ? 11.289 -8.922 -11.742 1 98.25 76 SER B O 1
ATOM 1611 N N . THR B 1 77 ? 11.266 -10.586 -13.273 1 98.69 77 THR B N 1
ATOM 1612 C CA . THR B 1 77 ? 10.008 -11.164 -12.82 1 98.69 77 THR B CA 1
ATOM 1613 C C . THR B 1 77 ? 10.188 -11.852 -11.469 1 98.69 77 THR B C 1
ATOM 1615 O O . THR B 1 77 ? 11.062 -12.703 -11.312 1 98.69 77 THR B O 1
ATOM 1618 N N . THR B 1 78 ? 9.352 -11.453 -10.523 1 98.81 78 THR B N 1
ATOM 1619 C CA . THR B 1 78 ? 9.359 -12.102 -9.219 1 98.81 78 THR B CA 1
ATOM 1620 C C . THR B 1 78 ? 8.117 -12.977 -9.047 1 98.81 78 THR B C 1
ATOM 1622 O O . THR B 1 78 ? 8.125 -13.93 -8.266 1 98.81 78 THR B O 1
ATOM 1625 N N . ILE B 1 79 ? 7.074 -12.625 -9.773 1 98.88 79 ILE B N 1
ATOM 1626 C CA . ILE B 1 79 ? 5.848 -13.414 -9.758 1 98.88 79 ILE B CA 1
ATOM 1627 C C . ILE B 1 79 ? 5.488 -13.836 -11.18 1 98.88 79 ILE B C 1
ATOM 1629 O O . ILE B 1 79 ? 5.184 -13 -12.031 1 98.88 79 ILE B O 1
ATOM 1633 N N . ARG B 1 80 ? 5.543 -15.109 -11.375 1 98.94 80 ARG B N 1
ATOM 1634 C CA . ARG B 1 80 ? 5.121 -15.68 -12.641 1 98.94 80 ARG B CA 1
ATOM 1635 C C . ARG B 1 80 ? 3.713 -16.266 -12.547 1 98.94 80 ARG B C 1
ATOM 1637 O O . ARG B 1 80 ? 3.441 -17.094 -11.68 1 98.94 80 ARG B O 1
ATOM 1644 N N . THR B 1 81 ? 2.854 -15.812 -13.43 1 98.94 81 THR B N 1
ATOM 1645 C CA . THR B 1 81 ? 1.501 -16.359 -13.43 1 98.94 81 THR B CA 1
ATOM 1646 C C . THR B 1 81 ? 1.455 -17.672 -14.195 1 98.94 81 THR B C 1
ATOM 1648 O O . THR B 1 81 ? 2.127 -17.828 -15.219 1 98.94 81 THR B O 1
ATOM 1651 N N . ASN B 1 82 ? 0.66 -18.594 -13.648 1 98.75 82 ASN B N 1
ATOM 1652 C CA . ASN B 1 82 ? 0.481 -19.844 -14.359 1 98.75 82 ASN B CA 1
ATOM 1653 C C . ASN B 1 82 ? -0.281 -19.656 -15.672 1 98.75 82 ASN B C 1
ATOM 1655 O O . ASN B 1 82 ? -0.046 -20.375 -16.641 1 98.75 82 ASN B O 1
ATOM 1659 N N . ASN B 1 83 ? -1.203 -18.781 -15.672 1 98.62 83 ASN B N 1
ATOM 1660 C CA . ASN B 1 83 ? -1.828 -18.297 -16.906 1 98.62 83 ASN B CA 1
ATOM 1661 C C . ASN B 1 83 ? -1.09 -17.094 -17.484 1 98.62 83 ASN B C 1
ATOM 1663 O O . ASN B 1 83 ? -1.182 -15.992 -16.938 1 98.62 83 ASN B O 1
ATOM 1667 N N . PRO B 1 84 ? -0.414 -17.266 -18.578 1 98.31 84 PRO B N 1
ATOM 1668 C CA . PRO B 1 84 ? 0.457 -16.219 -19.109 1 98.31 84 PRO B CA 1
ATOM 1669 C C . PRO B 1 84 ? -0.316 -14.969 -19.531 1 98.31 84 PRO B C 1
ATOM 1671 O O . PRO B 1 84 ? 0.261 -13.883 -19.625 1 98.31 84 PRO B O 1
ATOM 1674 N N . ASN B 1 85 ? -1.559 -15.148 -19.75 1 98.44 85 ASN B N 1
ATOM 1675 C CA . ASN B 1 85 ? -2.369 -14.016 -20.172 1 98.44 85 ASN B CA 1
ATOM 1676 C C . ASN B 1 85 ? -2.471 -12.953 -19.078 1 98.44 85 ASN B C 1
ATOM 1678 O O . ASN B 1 85 ? -2.83 -11.805 -19.359 1 98.44 85 ASN B O 1
ATOM 1682 N N . TYR B 1 86 ? -2.125 -13.312 -17.859 1 98.75 86 TYR B N 1
ATOM 1683 C CA . TYR B 1 86 ? -2.275 -12.391 -16.734 1 98.75 86 TYR B CA 1
ATOM 1684 C C . TYR B 1 86 ? -0.925 -11.828 -16.312 1 98.75 86 TYR B C 1
ATOM 1686 O O . TYR B 1 86 ? -0.856 -10.961 -15.438 1 98.75 86 TYR B O 1
ATOM 1694 N N . GLN B 1 87 ? 0.113 -12.219 -16.984 1 98.75 87 GLN B N 1
ATOM 1695 C CA . GLN B 1 87 ? 1.464 -11.914 -16.516 1 98.75 87 GLN B CA 1
ATOM 1696 C C . GLN B 1 87 ? 1.697 -10.406 -16.469 1 98.75 87 GLN B C 1
ATOM 1698 O O . GLN B 1 87 ? 2.291 -9.898 -15.516 1 98.75 87 GLN B O 1
ATOM 1703 N N . ASP B 1 88 ? 1.188 -9.695 -17.469 1 98.06 88 ASP B N 1
ATOM 1704 C CA . ASP B 1 88 ? 1.431 -8.258 -17.531 1 98.06 88 ASP B CA 1
ATOM 1705 C C . ASP B 1 88 ? 0.292 -7.473 -16.891 1 98.06 88 ASP B C 1
ATOM 1707 O O . ASP B 1 88 ? 0.3 -6.238 -16.891 1 98.06 88 ASP B O 1
ATOM 1711 N N . LEU B 1 89 ? -0.682 -8.188 -16.281 1 98.06 89 LEU B N 1
ATOM 1712 C CA . LEU B 1 89 ? -1.869 -7.523 -15.75 1 98.06 89 LEU B CA 1
ATOM 1713 C C . LEU B 1 89 ? -1.837 -7.48 -14.227 1 98.06 89 LEU B C 1
ATOM 1715 O O . LEU B 1 89 ? -2.385 -6.559 -13.617 1 98.06 89 LEU B O 1
ATOM 1719 N N . ILE B 1 90 ? -1.21 -8.445 -13.609 1 98.56 90 ILE B N 1
ATOM 1720 C CA . ILE B 1 90 ? -1.183 -8.461 -12.148 1 98.56 90 ILE B CA 1
ATOM 1721 C C . ILE B 1 90 ? -0.542 -7.18 -11.625 1 98.56 90 ILE B C 1
ATOM 1723 O O . ILE B 1 90 ? 0.43 -6.684 -12.203 1 98.56 90 ILE B O 1
ATOM 1727 N N . GLY B 1 91 ? -1.129 -6.664 -10.602 1 97.44 91 GLY B N 1
ATOM 1728 C CA . GLY B 1 91 ? -0.585 -5.504 -9.914 1 97.44 91 GLY B CA 1
ATOM 1729 C C . GLY B 1 91 ? -0.823 -4.203 -10.656 1 97.44 91 GLY B C 1
ATOM 1730 O O . GLY B 1 91 ? -0.275 -3.162 -10.289 1 97.44 91 GLY B O 1
ATOM 1731 N N . ARG B 1 92 ? -1.654 -4.16 -11.641 1 95.56 92 ARG B N 1
ATOM 1732 C CA . ARG B 1 92 ? -1.82 -2.955 -12.445 1 95.56 92 ARG B CA 1
ATOM 1733 C C . ARG B 1 92 ? -3.262 -2.457 -12.391 1 95.56 92 ARG B C 1
ATOM 1735 O O . ARG B 1 92 ? -3.562 -1.362 -12.875 1 95.56 92 ARG B O 1
ATOM 1742 N N . THR B 1 93 ? -4.133 -3.299 -11.797 1 95.56 93 THR B N 1
ATOM 1743 C CA . THR B 1 93 ? -5.531 -2.893 -11.719 1 95.56 93 THR B CA 1
ATOM 1744 C C . THR B 1 93 ? -5.691 -1.665 -10.828 1 95.56 93 THR B C 1
ATOM 1746 O O . THR B 1 93 ? -5.062 -1.571 -9.773 1 95.56 93 THR B O 1
ATOM 1749 N N . GLU B 1 94 ? -6.605 -0.759 -11.258 1 94.38 94 GLU B N 1
ATOM 1750 C CA . GLU B 1 94 ? -6.711 0.517 -10.555 1 94.38 94 GLU B CA 1
ATOM 1751 C C . GLU B 1 94 ? -7.984 0.581 -9.719 1 94.38 94 GLU B C 1
ATOM 1753 O O . GLU B 1 94 ? -8.195 1.543 -8.977 1 94.38 94 GLU B O 1
ATOM 1758 N N . GLN B 1 95 ? -8.844 -0.44 -9.93 1 94 95 GLN B N 1
ATOM 1759 C CA . GLN B 1 95 ? -10.102 -0.5 -9.195 1 94 95 GLN B CA 1
ATOM 1760 C C . GLN B 1 95 ? -10.352 -1.903 -8.648 1 94 95 GLN B C 1
ATOM 1762 O O . GLN B 1 95 ? -9.695 -2.861 -9.062 1 94 95 GLN B O 1
ATOM 1767 N N . LEU B 1 96 ? -11.297 -1.958 -7.809 1 95.69 96 LEU B N 1
ATOM 1768 C CA . LEU B 1 96 ? -11.688 -3.266 -7.297 1 95.69 96 LEU B CA 1
ATOM 1769 C C . LEU B 1 96 ? -12.266 -4.133 -8.414 1 95.69 96 LEU B C 1
ATOM 1771 O O . LEU B 1 96 ? -13.125 -3.686 -9.172 1 95.69 96 LEU B O 1
ATOM 1775 N N . SER B 1 97 ? -11.758 -5.297 -8.477 1 97.25 97 SER B N 1
ATOM 1776 C CA . SER B 1 97 ? -12.367 -6.254 -9.391 1 97.25 97 SER B CA 1
ATOM 1777 C C . SER B 1 97 ? -13.703 -6.758 -8.859 1 97.25 97 SER B C 1
ATOM 1779 O O . SER B 1 97 ? -14.07 -6.477 -7.719 1 97.25 97 SER B O 1
ATOM 1781 N N . PHE B 1 98 ? -14.414 -7.516 -9.734 1 95.62 98 PHE B N 1
ATOM 1782 C CA . PHE B 1 98 ? -15.656 -8.141 -9.297 1 95.62 98 PHE B CA 1
ATOM 1783 C C . PHE B 1 98 ? -15.406 -9.094 -8.141 1 95.62 98 PHE B C 1
ATOM 1785 O O . PHE B 1 98 ? -16.156 -9.117 -7.164 1 95.62 98 PHE B O 1
ATOM 1792 N N . ILE B 1 99 ? -14.359 -9.805 -8.188 1 95.88 99 ILE B N 1
ATOM 1793 C CA . ILE B 1 99 ? -14.023 -10.789 -7.164 1 95.88 99 ILE B CA 1
ATOM 1794 C C . ILE B 1 99 ? -13.594 -10.078 -5.879 1 95.88 99 ILE B C 1
ATOM 1796 O O . ILE B 1 99 ? -13.906 -10.531 -4.777 1 95.88 99 ILE B O 1
ATOM 1800 N N . ASP B 1 100 ? -12.93 -8.945 -6.016 1 95.94 100 ASP B N 1
ATOM 1801 C CA . ASP B 1 100 ? -12.625 -8.117 -4.848 1 95.94 100 ASP B CA 1
ATOM 1802 C C . ASP B 1 100 ? -13.906 -7.715 -4.117 1 95.94 100 ASP B C 1
ATOM 1804 O O . ASP B 1 100 ? -13.977 -7.812 -2.889 1 95.94 100 ASP B O 1
ATOM 1808 N N . VAL B 1 101 ? -14.82 -7.266 -4.859 1 94.19 101 VAL B N 1
ATOM 1809 C CA . VAL B 1 101 ? -16.078 -6.816 -4.281 1 94.19 101 VAL B CA 1
ATOM 1810 C C . VAL B 1 101 ? -16.766 -7.98 -3.574 1 94.19 101 VAL B C 1
ATOM 1812 O O . VAL B 1 101 ? -17.281 -7.824 -2.461 1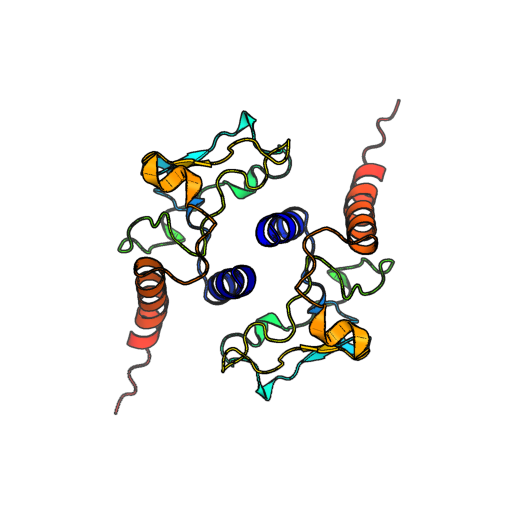 94.19 101 VAL B O 1
ATOM 1815 N N . LYS B 1 102 ? -16.75 -9.117 -4.16 1 91.56 102 LYS B N 1
ATOM 1816 C CA . LYS B 1 102 ? -17.312 -10.312 -3.553 1 91.56 102 LYS B CA 1
ATOM 1817 C C . LYS B 1 102 ? -16.625 -10.648 -2.238 1 91.56 102 LYS B C 1
ATOM 1819 O O . LYS B 1 102 ? -17.281 -10.977 -1.247 1 91.56 102 LYS B O 1
ATOM 1824 N N . ALA B 1 103 ? -15.359 -10.531 -2.24 1 90.19 103 ALA B N 1
ATOM 1825 C CA . ALA B 1 103 ? -14.57 -10.82 -1.043 1 90.19 103 ALA B CA 1
ATOM 1826 C C . ALA B 1 103 ? -14.938 -9.859 0.091 1 90.19 103 ALA B C 1
ATOM 1828 O O . ALA B 1 103 ? -15.117 -10.289 1.233 1 90.19 103 ALA B O 1
ATOM 1829 N N . VAL B 1 104 ? -15.055 -8.633 -0.226 1 89.44 104 VAL B N 1
ATOM 1830 C CA . VAL B 1 104 ? -15.391 -7.605 0.757 1 89.44 104 VAL B CA 1
ATOM 1831 C C . VAL B 1 104 ? -16.781 -7.891 1.346 1 89.44 104 VAL B C 1
ATOM 1833 O O . VAL B 1 104 ? -16.969 -7.805 2.561 1 89.44 104 VAL B O 1
ATOM 1836 N N . ASN B 1 105 ? -17.672 -8.211 0.457 1 87.62 105 ASN B N 1
ATOM 1837 C CA . ASN B 1 105 ? -19.031 -8.516 0.908 1 87.62 105 ASN B CA 1
ATOM 1838 C C . ASN B 1 105 ? -19.047 -9.703 1.859 1 87.62 105 ASN B C 1
ATOM 1840 O O . ASN B 1 105 ? -19.781 -9.703 2.848 1 87.62 105 ASN B O 1
ATOM 1844 N N . LEU B 1 106 ? -18.266 -10.617 1.577 1 84 106 LEU B N 1
ATOM 1845 C CA . LEU B 1 106 ? -18.203 -11.812 2.414 1 84 106 LEU B CA 1
ATOM 1846 C C . LEU B 1 106 ? -17.578 -11.484 3.768 1 84 106 LEU B C 1
ATOM 1848 O O . LEU B 1 106 ? -18 -12.016 4.797 1 84 106 LEU B O 1
ATOM 1852 N N . MET B 1 107 ? -16.641 -10.625 3.744 1 80.69 107 MET B N 1
ATOM 1853 C CA . MET B 1 107 ? -15.977 -10.211 4.977 1 80.69 107 MET B CA 1
ATOM 1854 C C . MET B 1 107 ? -16.938 -9.461 5.887 1 80.69 107 MET B C 1
ATOM 1856 O O . MET B 1 107 ? -16.891 -9.609 7.109 1 80.69 107 MET B O 1
ATOM 1860 N N . TYR B 1 108 ? -17.844 -8.68 5.348 1 76 108 TYR B N 1
ATOM 1861 C CA . TYR B 1 108 ? -18.75 -7.836 6.137 1 76 108 TYR B CA 1
ATOM 1862 C C . TYR B 1 108 ? -20.078 -8.531 6.363 1 76 108 TYR B C 1
ATOM 1864 O O . TYR B 1 108 ? -20.812 -8.211 7.309 1 76 108 TYR B O 1
ATOM 1872 N N . ARG B 1 109 ? -20.703 -9.219 5.488 1 69.56 109 ARG B N 1
ATOM 1873 C CA . ARG B 1 109 ? -21.906 -9.984 5.773 1 69.56 109 ARG B CA 1
ATOM 1874 C C . ARG B 1 109 ? -21.688 -10.945 6.938 1 69.56 109 ARG B C 1
ATOM 1876 O O . ARG B 1 109 ? -22.594 -11.211 7.719 1 69.56 109 ARG B O 1
ATOM 1883 N N . CYS B 1 110 ? -20.672 -11.555 6.836 1 56.41 110 CYS B N 1
ATOM 1884 C CA . CYS B 1 110 ? -20.422 -12.461 7.953 1 56.41 110 CYS B CA 1
ATOM 1885 C C . CYS B 1 110 ? -20.484 -11.727 9.281 1 56.41 110 CYS B C 1
ATOM 1887 O O . CYS B 1 110 ? -20.875 -12.297 10.297 1 56.41 110 CYS B O 1
ATOM 1889 N N . ASN B 1 1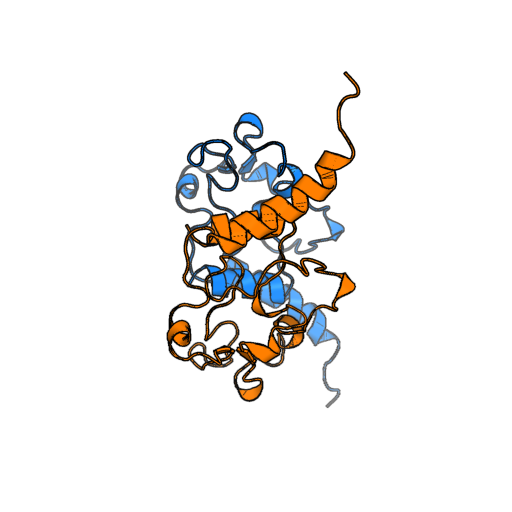11 ? -20.125 -10.375 9.25 1 50.16 111 ASN B N 1
ATOM 1890 C CA . ASN B 1 111 ? -20.219 -9.594 10.484 1 50.16 111 ASN B CA 1
ATOM 1891 C C . ASN B 1 111 ? -21.641 -9.094 10.727 1 50.16 111 ASN B C 1
ATOM 1893 O O . ASN B 1 111 ? -22.031 -8.867 11.867 1 50.16 111 ASN B O 1
ATOM 1897 N N . GLY B 1 112 ? -22.375 -8.742 9.688 1 47.41 112 GLY B N 1
ATOM 1898 C CA . GLY B 1 112 ? -23.75 -8.258 9.82 1 47.41 112 GLY B CA 1
ATOM 1899 C C . GLY B 1 112 ? -24.719 -9.344 10.219 1 47.41 112 GLY B C 1
ATOM 1900 O O . GLY B 1 112 ? -25.844 -9.055 10.648 1 47.41 112 GLY B O 1
ATOM 1901 N N . GLU B 1 113 ? -24.641 -10.5 9.633 1 46.28 113 GLU B N 1
ATOM 1902 C CA . GLU B 1 113 ? -25.641 -11.469 10.086 1 46.28 113 GLU B CA 1
ATOM 1903 C C . GLU B 1 113 ? -25.703 -11.516 11.609 1 46.28 113 GLU B C 1
ATOM 1905 O O . GLU B 1 113 ? -26.703 -11.961 12.18 1 46.28 113 GLU B O 1
ATOM 1910 N N . GLU B 1 114 ? -24.688 -11.117 12.281 1 39.69 114 GLU B N 1
ATOM 1911 C CA . GLU B 1 114 ? -24.953 -11.203 13.711 1 39.69 114 GLU B CA 1
ATOM 1912 C C . GLU B 1 114 ? -25.734 -9.984 14.211 1 39.69 114 GLU B C 1
ATOM 1914 O O . GLU B 1 114 ? -26.328 -10.016 15.281 1 39.69 114 GLU B O 1
ATOM 1919 N N . GLU B 1 115 ? -25.656 -8.789 13.562 1 39.28 115 GLU B N 1
ATOM 1920 C CA . GLU B 1 115 ? -26.484 -7.777 14.211 1 39.28 115 GLU B CA 1
ATOM 1921 C C . GLU B 1 115 ? -27.812 -7.617 13.5 1 39.28 115 GLU B C 1
ATOM 1923 O O . GLU B 1 115 ? -27.922 -6.879 12.516 1 39.28 115 GLU B O 1
ATOM 1928 N N . GLN B 1 116 ? -28.484 -8.602 13.016 1 36.81 116 GLN B N 1
ATOM 1929 C CA . GLN B 1 116 ? -29.906 -8.422 12.75 1 36.81 116 GLN B CA 1
ATOM 1930 C C . GLN B 1 116 ? -30.578 -7.605 13.852 1 36.81 116 GLN B C 1
ATOM 1932 O O . GLN B 1 116 ? -30.469 -7.949 15.031 1 36.81 116 GLN B O 1
ATOM 1937 N N . PRO B 1 117 ? -30.859 -6.387 13.617 1 34.62 117 PRO B N 1
ATOM 1938 C CA . PRO B 1 117 ? -31.75 -5.805 14.625 1 34.62 117 PRO B CA 1
ATOM 1939 C C . PRO B 1 117 ? -33.031 -6.59 14.789 1 34.62 117 PRO B C 1
ATOM 1941 O O . PRO B 1 117 ? -33.562 -7.133 13.812 1 34.62 117 PRO B O 1
ATOM 1944 N N . GLU B 1 118 ? -33.219 -7.391 15.859 1 31.2 118 GLU B N 1
ATOM 1945 C CA . GLU B 1 118 ? -34.531 -7.82 16.281 1 31.2 118 GLU B CA 1
ATOM 1946 C C . GLU B 1 118 ? -35.562 -6.691 16.141 1 31.2 118 GLU B C 1
ATOM 1948 O O . GLU B 1 118 ? -35.438 -5.66 16.812 1 31.2 118 GLU B O 1
ATOM 1953 N N . TYR B 1 119 ? -35.969 -6.469 14.883 1 28.73 119 TYR B N 1
ATOM 1954 C CA . TYR B 1 119 ? -37.25 -5.82 14.961 1 28.73 119 TYR B CA 1
ATOM 1955 C C . TYR B 1 119 ? -38.344 -6.812 15.391 1 28.73 119 TYR B C 1
ATOM 1957 O O . TYR B 1 119 ? -38.219 -8.016 15.125 1 28.73 119 TYR B O 1
#

Radius of gyration: 19.36 Å; Cα contacts (8 Å, |Δi|>4): 346; chains: 2; bounding box: 76×48×41 Å

Nearest PDB structures (foldseek):
  7uai-assembly1_C  TM=9.568E-01  e=2.986E-10  Homo sapiens
  7uai-assembly1_D  TM=9.570E-01  e=5.446E-09  Homo sapiens
  7uaf-assembly1_C  TM=9.217E-01  e=1.372E-08  Homo sapiens
  8a28-assembly2_B  TM=8.718E-01  e=1.372E-08  Limulus polyphemus
  8a28-assembly1_A  TM=8.626E-01  e=1.565E-08  Limulus polyphemus

InterPro domains:
  IPR001506 Peptidase M12A [PF01400] (3-108)
  IPR001506 Peptidase M12A [PR00480] (17-34)
  IPR001506 Peptidase M12A [PR00480] (56-71)
  IPR001506 Peptidase M12A [PR00480] (96-109)
  IPR001506 Peptidase M12A [PS51864] (1-111)
  IPR024079 Metallopeptidase, catalytic domain superfamily [G3DSA:3.40.390.10] (1-112)

Organism: Lottia gigantea (NCBI:txid225164)